Protein AF-A0A833LJV4-F1 (afdb_monomer)

Mean predicted aligned error: 7.44 Å

Nearest PDB structures (foldseek):
  4bjm-assembly2_C  TM=2.524E-01  e=9.971E+00  Melampsora lini

Solvent-accessible surface area (backbone atoms only — not comparable to full-atom values): 11033 Å² total; per-residue (Å²): 136,59,63,66,57,53,51,40,15,52,50,16,54,45,71,73,37,49,52,79,87,71,95,76,84,90,80,59,99,59,94,65,86,73,81,69,80,90,76,80,74,83,78,78,71,88,84,77,74,55,61,53,81,65,88,47,66,66,51,47,48,40,35,44,33,47,14,51,15,38,37,26,47,77,67,68,40,34,62,62,13,31,43,29,25,51,49,46,52,33,74,84,24,72,90,51,44,46,60,54,38,63,75,63,57,77,62,88,85,54,89,47,74,64,58,49,53,50,51,59,75,44,55,91,48,54,69,30,55,41,46,48,46,65,46,48,44,16,59,73,34,96,41,97,93,24,82,64,51,90,86,38,66,70,49,48,53,52,37,52,52,48,28,54,55,34,47,55,51,36,49,55,45,43,37,70,75,63,67,48,80,48,60,55,77,69,62,86

Structure (mmCIF, N/CA/C/O backbone):
data_AF-A0A833LJV4-F1
#
_entry.id   AF-A0A833LJV4-F1
#
loop_
_atom_site.group_PDB
_atom_site.id
_atom_site.type_symbol
_atom_site.label_atom_id
_atom_site.label_alt_id
_atom_site.label_comp_id
_atom_site.label_asym_id
_atom_site.label_entity_id
_atom_site.label_seq_id
_atom_site.pdbx_PDB_ins_code
_atom_site.Cartn_x
_atom_site.Cartn_y
_atom_site.Cartn_z
_atom_site.occupancy
_atom_site.B_iso_or_equiv
_atom_site.auth_seq_id
_atom_site.auth_comp_id
_atom_site.auth_asym_id
_atom_site.auth_atom_id
_atom_site.pdbx_PDB_model_num
ATOM 1 N N . MET A 1 1 ? 19.918 9.539 -10.643 1.00 58.06 1 MET A N 1
ATOM 2 C CA . MET A 1 1 ? 20.025 8.384 -9.714 1.00 58.06 1 MET A CA 1
ATOM 3 C C . MET A 1 1 ? 18.655 7.748 -9.408 1.00 58.06 1 MET A C 1
ATOM 5 O O . MET A 1 1 ? 18.403 7.300 -8.299 1.00 58.06 1 MET A O 1
ATOM 9 N N . THR A 1 2 ? 17.763 7.690 -10.401 1.00 79.56 2 THR A N 1
ATOM 10 C CA . THR A 1 2 ? 16.382 7.176 -10.303 1.00 79.56 2 THR A CA 1
ATOM 11 C C . THR A 1 2 ? 16.249 5.739 -10.815 1.00 79.56 2 THR A C 1
ATOM 13 O O . THR A 1 2 ? 15.350 5.026 -10.386 1.00 79.56 2 THR A O 1
ATOM 16 N N . VAL A 1 3 ? 17.169 5.294 -11.679 1.00 84.88 3 VAL A N 1
ATOM 17 C CA . VAL A 1 3 ? 17.148 3.967 -12.320 1.00 84.88 3 VAL A CA 1
ATOM 18 C C . VAL A 1 3 ? 17.242 2.829 -11.302 1.00 84.88 3 VAL A C 1
ATOM 20 O O . VAL A 1 3 ? 16.401 1.942 -11.330 1.00 84.88 3 VAL A O 1
ATOM 23 N N . ILE A 1 4 ? 18.185 2.894 -10.351 1.00 86.19 4 ILE A N 1
ATOM 24 C CA . ILE A 1 4 ? 18.327 1.868 -9.299 1.00 86.19 4 ILE A CA 1
ATOM 25 C C . ILE A 1 4 ? 17.041 1.758 -8.476 1.00 86.19 4 ILE A C 1
ATOM 27 O O . ILE A 1 4 ? 16.539 0.664 -8.261 1.00 86.19 4 ILE A O 1
ATOM 31 N N . ASN A 1 5 ? 16.454 2.884 -8.065 1.00 89.50 5 ASN A N 1
ATOM 32 C CA . ASN A 1 5 ? 15.199 2.855 -7.317 1.00 89.50 5 ASN A CA 1
ATOM 33 C C . ASN A 1 5 ? 14.053 2.282 -8.163 1.00 89.50 5 ASN A C 1
ATOM 35 O O . ASN A 1 5 ? 13.256 1.513 -7.644 1.00 89.50 5 ASN A O 1
ATOM 39 N N . ARG A 1 6 ? 13.963 2.604 -9.457 1.00 91.25 6 ARG A N 1
ATOM 40 C CA . ARG A 1 6 ? 12.945 2.007 -10.338 1.00 91.25 6 ARG A CA 1
ATOM 41 C C . ARG A 1 6 ? 13.135 0.497 -10.483 1.00 91.25 6 ARG A C 1
ATOM 43 O O . ARG A 1 6 ? 12.156 -0.228 -10.389 1.00 91.25 6 ARG A O 1
ATOM 50 N N . PHE A 1 7 ? 14.375 0.030 -10.608 1.00 89.94 7 PHE A N 1
ATOM 51 C CA . PHE A 1 7 ? 14.697 -1.396 -10.586 1.00 89.94 7 PHE A CA 1
ATOM 52 C C . PHE A 1 7 ? 1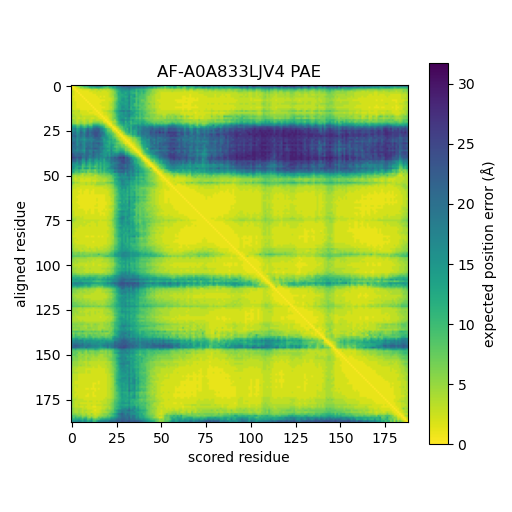4.238 -2.066 -9.281 1.00 89.94 7 PHE A C 1
ATOM 54 O O . PHE A 1 7 ? 13.488 -3.036 -9.328 1.00 89.94 7 PHE A O 1
ATOM 61 N N . LEU A 1 8 ? 14.580 -1.495 -8.118 1.00 90.38 8 LEU A N 1
ATOM 62 C CA . LEU A 1 8 ? 14.124 -2.002 -6.816 1.00 90.38 8 LEU A CA 1
ATOM 63 C C . LEU A 1 8 ? 12.592 -2.030 -6.699 1.00 90.38 8 LEU A C 1
ATOM 65 O O . LEU A 1 8 ? 12.049 -2.929 -6.069 1.00 90.38 8 LEU A O 1
ATOM 69 N N . SER A 1 9 ? 11.890 -1.057 -7.289 1.00 94.12 9 SER A N 1
ATOM 70 C CA . SER A 1 9 ? 10.423 -1.050 -7.312 1.00 94.12 9 SER A CA 1
ATOM 71 C C . SER A 1 9 ? 9.848 -2.214 -8.113 1.00 94.12 9 SER A C 1
ATOM 73 O O . SER A 1 9 ? 8.855 -2.793 -7.690 1.00 94.12 9 SER A O 1
ATOM 75 N N . ILE A 1 10 ? 10.464 -2.575 -9.241 1.00 92.19 10 ILE A N 1
ATOM 76 C CA . ILE A 1 10 ? 10.010 -3.717 -10.045 1.00 92.19 10 ILE A CA 1
ATOM 77 C C . ILE A 1 10 ? 10.324 -5.031 -9.328 1.00 92.19 10 ILE A C 1
ATOM 79 O O . ILE A 1 10 ? 9.473 -5.913 -9.303 1.00 92.19 10 ILE A O 1
ATOM 83 N N . MET A 1 11 ? 11.493 -5.152 -8.688 1.00 89.00 11 MET A N 1
ATOM 84 C CA . MET A 1 11 ? 11.801 -6.344 -7.888 1.00 89.00 11 MET A CA 1
ATOM 85 C C . MET A 1 11 ? 10.803 -6.527 -6.743 1.00 89.00 11 MET A C 1
ATOM 87 O O . MET A 1 11 ? 10.227 -7.598 -6.594 1.00 89.00 11 MET A O 1
ATOM 91 N N . ALA A 1 12 ? 10.534 -5.461 -5.985 1.00 91.06 12 ALA A N 1
ATOM 92 C CA . ALA A 1 12 ? 9.565 -5.492 -4.893 1.00 91.06 12 ALA A CA 1
ATOM 93 C C . ALA A 1 12 ? 8.149 -5.853 -5.356 1.00 91.06 12 ALA A C 1
ATOM 95 O O . ALA A 1 12 ? 7.399 -6.493 -4.623 1.00 91.06 12 ALA A O 1
ATOM 96 N N . TRP A 1 13 ? 7.787 -5.438 -6.570 1.00 93.94 13 TRP A N 1
ATOM 97 C CA . TRP A 1 13 ? 6.525 -5.801 -7.198 1.00 93.94 13 TRP A CA 1
ATOM 98 C C . TRP A 1 13 ? 6.454 -7.293 -7.545 1.00 93.94 13 TRP A C 1
ATOM 100 O O . TRP A 1 13 ? 5.463 -7.934 -7.213 1.00 93.94 13 TRP A O 1
ATOM 110 N N . CYS A 1 14 ? 7.509 -7.855 -8.143 1.00 89.94 14 CYS A N 1
ATOM 111 C CA . CYS A 1 14 ? 7.515 -9.258 -8.567 1.00 89.94 14 CYS A CA 1
ATOM 112 C C . CYS A 1 14 ? 7.623 -10.236 -7.382 1.00 89.94 14 CYS A C 1
ATOM 114 O O . CYS A 1 14 ? 6.906 -11.228 -7.331 1.00 89.94 14 CYS A O 1
ATOM 116 N N . ASP A 1 15 ? 8.490 -9.950 -6.405 1.00 87.75 15 ASP A N 1
ATOM 117 C CA . ASP A 1 15 ? 8.719 -10.838 -5.251 1.00 87.75 15 ASP A CA 1
ATOM 118 C C . ASP A 1 15 ? 7.763 -10.608 -4.078 1.00 87.75 15 ASP A C 1
ATOM 120 O O . ASP A 1 15 ? 7.778 -11.345 -3.090 1.00 87.75 15 ASP A O 1
ATOM 124 N N . ASP A 1 16 ? 6.963 -9.545 -4.141 1.00 89.44 16 ASP A N 1
ATOM 125 C CA . ASP A 1 16 ? 6.146 -9.069 -3.027 1.00 89.44 16 ASP A CA 1
ATOM 126 C C . ASP A 1 16 ? 6.941 -8.829 -1.725 1.00 89.44 16 ASP A C 1
ATOM 128 O O . ASP A 1 16 ? 6.439 -8.992 -0.604 1.00 89.44 16 ASP A O 1
ATOM 132 N N . GLN A 1 17 ? 8.205 -8.426 -1.860 1.00 86.88 17 GLN A N 1
ATOM 133 C CA . GLN A 1 17 ? 9.108 -8.113 -0.753 1.00 86.88 17 GLN A CA 1
ATOM 134 C C . GLN A 1 17 ? 9.453 -6.624 -0.727 1.00 86.88 17 GLN A C 1
ATOM 136 O O . GLN A 1 17 ? 9.478 -5.948 -1.753 1.00 86.88 17 GLN A O 1
ATOM 141 N N . GLY A 1 18 ? 9.741 -6.090 0.459 1.00 85.44 18 GLY A N 1
ATOM 142 C CA . GLY A 1 18 ? 10.305 -4.755 0.591 1.00 85.44 18 GLY A CA 1
ATOM 143 C C . GLY A 1 18 ? 11.692 -4.684 -0.044 1.00 85.44 18 GLY A C 1
ATOM 144 O O . GLY A 1 18 ? 12.480 -5.625 0.014 1.00 85.44 18 GLY A O 1
ATOM 145 N N . ALA A 1 19 ? 12.003 -3.537 -0.639 1.00 86.12 19 ALA A N 1
ATOM 146 C CA . ALA A 1 19 ? 13.322 -3.257 -1.182 1.00 86.12 19 ALA A CA 1
ATOM 147 C C . ALA A 1 19 ? 13.688 -1.816 -0.839 1.00 86.12 19 ALA A C 1
ATOM 149 O O . ALA A 1 19 ? 13.078 -0.869 -1.338 1.00 86.12 19 ALA A O 1
ATOM 150 N N . SER A 1 20 ? 14.686 -1.635 0.019 1.00 81.19 20 SER A N 1
ATOM 151 C CA . SER A 1 20 ? 15.137 -0.316 0.448 1.00 81.19 20 SER A CA 1
ATOM 152 C C . SER A 1 20 ? 16.598 -0.107 0.089 1.00 81.19 20 SER A C 1
ATOM 154 O O . SER A 1 20 ? 17.452 -0.978 0.254 1.00 81.19 20 SER A O 1
ATOM 156 N N . ARG A 1 21 ? 16.899 1.087 -0.423 1.00 74.75 21 ARG A N 1
ATOM 157 C CA . ARG A 1 21 ? 18.279 1.540 -0.544 1.00 74.75 21 ARG A CA 1
ATOM 158 C C . ARG A 1 21 ? 18.656 2.213 0.767 1.00 74.75 21 ARG A C 1
ATOM 160 O O . ARG A 1 21 ? 18.228 3.337 1.018 1.00 74.75 21 ARG A O 1
ATOM 167 N N . LEU A 1 22 ? 19.447 1.534 1.587 1.00 67.88 22 LEU A N 1
ATOM 168 C CA . LEU A 1 22 ? 20.004 2.128 2.799 1.00 67.88 22 LEU A CA 1
ATOM 169 C C . LEU A 1 22 ? 21.093 3.153 2.449 1.00 67.88 22 LEU A C 1
ATOM 171 O O . LEU A 1 22 ? 21.658 3.146 1.351 1.00 67.88 22 LEU A O 1
ATOM 175 N N . PHE A 1 23 ? 21.375 4.061 3.382 1.00 52.28 23 PHE A N 1
ATOM 176 C CA . PHE A 1 23 ? 22.502 4.977 3.251 1.00 52.28 23 PHE A CA 1
ATOM 177 C C . PHE A 1 23 ? 23.807 4.193 3.401 1.00 52.28 23 PHE A C 1
ATOM 179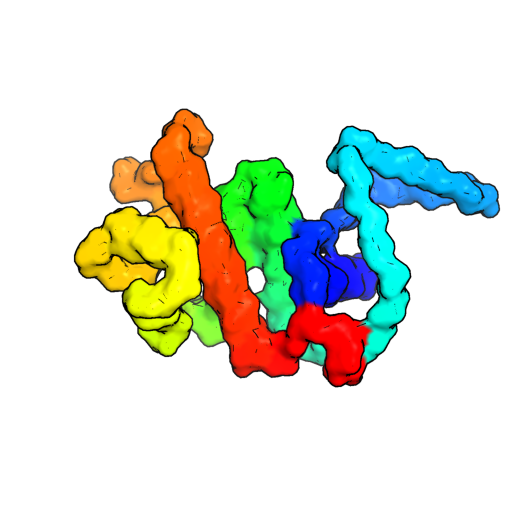 O O . PHE A 1 23 ? 24.076 3.614 4.448 1.00 52.28 23 PHE A O 1
ATOM 186 N N . GLY A 1 24 ? 24.613 4.173 2.344 1.00 50.75 24 GLY A N 1
ATOM 187 C CA . GLY A 1 24 ? 25.925 3.547 2.362 1.00 50.75 24 GLY A CA 1
ATOM 188 C C . GLY A 1 24 ? 26.481 3.385 0.957 1.00 50.75 24 GLY A C 1
ATOM 189 O O . GLY A 1 24 ? 25.770 3.002 0.031 1.00 50.75 24 GLY A O 1
ATOM 190 N N . TRP A 1 25 ? 27.763 3.687 0.807 1.00 45.38 25 TRP A N 1
ATOM 191 C CA . TRP A 1 25 ? 28.566 3.239 -0.320 1.00 45.38 25 TRP A CA 1
ATOM 192 C C . TRP A 1 25 ? 29.577 2.263 0.263 1.00 45.38 25 TRP A C 1
ATOM 194 O O . TRP A 1 25 ? 30.398 2.659 1.086 1.00 45.38 25 TRP A O 1
ATOM 204 N N . SER A 1 26 ? 29.516 0.995 -0.125 1.00 46.72 26 SER A N 1
ATOM 205 C CA . SER A 1 26 ? 30.640 0.087 0.081 1.00 46.72 26 SER A CA 1
ATOM 206 C C . SER A 1 26 ? 31.444 0.052 -1.209 1.00 46.72 26 SER A C 1
ATOM 208 O O . SER A 1 26 ? 30.921 -0.316 -2.261 1.00 46.72 26 SER A O 1
ATOM 210 N N . GLY A 1 27 ? 32.704 0.453 -1.135 1.00 44.66 27 GLY A N 1
ATOM 211 C CA . GLY A 1 27 ? 33.597 0.474 -2.282 1.00 44.66 27 GLY A CA 1
ATOM 212 C C . GLY A 1 27 ? 35.033 0.471 -1.804 1.00 44.66 27 GLY A C 1
ATOM 213 O O . GLY A 1 27 ? 35.665 1.515 -1.717 1.00 44.66 27 GLY A O 1
ATOM 214 N N . ASN A 1 28 ? 35.534 -0.710 -1.462 1.00 44.75 28 ASN A N 1
ATOM 215 C CA . ASN A 1 28 ? 36.963 -0.973 -1.552 1.00 44.75 28 ASN A CA 1
ATOM 216 C C . ASN A 1 28 ? 37.231 -1.317 -3.040 1.00 44.75 28 ASN A C 1
ATOM 218 O O . ASN A 1 28 ? 36.369 -1.950 -3.652 1.00 44.75 28 ASN A O 1
ATOM 222 N N . PRO A 1 29 ? 38.352 -0.917 -3.674 1.00 61.66 29 PRO A N 1
ATOM 223 C CA . PRO A 1 29 ? 38.727 -1.372 -5.025 1.00 61.66 29 PRO A CA 1
ATOM 224 C C . PRO A 1 29 ? 38.712 -2.899 -5.205 1.00 61.66 29 PRO A C 1
ATOM 226 O O . PRO A 1 29 ? 38.643 -3.390 -6.329 1.00 61.66 29 PRO A O 1
ATOM 229 N N . VAL A 1 30 ? 38.750 -3.647 -4.103 1.00 57.47 30 VAL A N 1
ATOM 230 C CA . VAL A 1 30 ? 38.484 -5.083 -4.058 1.00 57.47 30 VAL A CA 1
ATOM 231 C C . VAL A 1 30 ? 37.008 -5.298 -3.703 1.00 57.47 30 VAL A C 1
ATOM 233 O O . VAL A 1 30 ? 36.598 -4.862 -2.624 1.00 57.47 30 VAL A O 1
ATOM 236 N N . PRO A 1 31 ? 36.209 -5.976 -4.548 1.00 52.88 31 PRO A N 1
ATOM 237 C CA . PRO A 1 31 ? 34.861 -6.395 -4.185 1.00 52.88 31 PRO A CA 1
ATOM 238 C C . PRO A 1 31 ? 34.918 -7.228 -2.901 1.00 52.88 31 PRO A C 1
ATOM 240 O O . PRO A 1 31 ? 35.400 -8.358 -2.900 1.00 52.88 31 PRO A O 1
ATOM 243 N N . VAL A 1 32 ? 34.468 -6.645 -1.795 1.00 55.81 32 VAL A N 1
ATOM 244 C CA . VAL A 1 32 ? 34.305 -7.328 -0.513 1.00 55.81 32 VAL A CA 1
ATOM 245 C C . VAL A 1 32 ? 32.820 -7.456 -0.242 1.00 55.81 32 VAL A C 1
ATOM 247 O O . VAL A 1 32 ? 32.056 -6.513 -0.459 1.00 55.81 32 VAL A O 1
ATOM 250 N N . GLU A 1 33 ? 32.406 -8.638 0.198 1.00 46.81 33 GLU A N 1
ATOM 251 C CA . GLU A 1 33 ? 31.028 -8.873 0.598 1.00 46.81 33 GLU A CA 1
ATOM 252 C C . GLU A 1 33 ? 30.691 -7.929 1.758 1.00 46.81 33 GLU A C 1
ATOM 254 O O . GLU A 1 33 ? 31.338 -7.944 2.806 1.00 46.81 33 GLU A O 1
ATOM 259 N N . VAL A 1 34 ? 29.705 -7.053 1.560 1.00 54.22 34 VAL A N 1
ATOM 260 C CA . VAL A 1 34 ? 29.160 -6.269 2.666 1.00 54.22 34 VAL A CA 1
ATOM 261 C C . VAL A 1 34 ? 28.453 -7.257 3.570 1.00 54.22 34 VAL A C 1
ATOM 263 O O . VAL A 1 34 ? 27.464 -7.860 3.148 1.00 54.22 34 VAL A O 1
ATOM 266 N N . SER A 1 35 ? 28.954 -7.423 4.796 1.00 42.88 35 SER A N 1
ATOM 267 C CA . SER A 1 35 ? 28.290 -8.243 5.803 1.00 42.88 35 SER A CA 1
ATOM 268 C C . SER A 1 35 ? 26.838 -7.803 5.906 1.00 42.88 35 SER A C 1
ATOM 270 O O . SER A 1 35 ? 26.535 -6.683 6.324 1.00 42.88 35 SER A O 1
ATOM 272 N N . ARG A 1 36 ? 25.934 -8.677 5.461 1.00 50.12 36 ARG A N 1
ATOM 273 C CA . ARG A 1 36 ? 24.501 -8.423 5.555 1.00 50.12 36 ARG A CA 1
ATOM 274 C C . ARG A 1 36 ? 24.151 -8.287 7.039 1.00 50.12 36 ARG A C 1
ATOM 276 O O . ARG A 1 36 ? 24.693 -9.044 7.849 1.00 50.12 36 ARG A O 1
ATOM 283 N N . PRO A 1 37 ? 23.253 -7.365 7.424 1.00 46.72 37 PRO A N 1
ATOM 284 C CA . PRO A 1 37 ? 22.690 -7.404 8.764 1.00 46.72 37 PRO A CA 1
ATOM 285 C C . PRO A 1 37 ? 22.115 -8.806 9.003 1.00 46.72 37 PRO A C 1
ATOM 287 O O . PRO A 1 37 ? 21.421 -9.355 8.145 1.00 46.72 37 PRO A O 1
ATOM 290 N N . ASN A 1 38 ? 22.479 -9.412 10.134 1.00 46.38 38 ASN A N 1
ATOM 291 C CA . ASN A 1 38 ? 22.124 -10.786 10.471 1.00 46.38 38 ASN A CA 1
ATOM 292 C C . ASN A 1 38 ? 20.631 -10.871 10.837 1.00 46.38 38 ASN A C 1
ATOM 294 O O . ASN A 1 38 ? 20.263 -10.888 12.006 1.00 46.38 38 ASN A O 1
ATOM 298 N N . LEU A 1 39 ? 19.777 -10.857 9.812 1.00 55.50 39 LEU A N 1
ATOM 299 C CA . LEU A 1 39 ? 18.315 -10.934 9.901 1.00 55.50 39 LEU A CA 1
ATOM 300 C C . LEU A 1 39 ? 17.789 -12.351 9.586 1.00 55.50 39 LEU A C 1
ATOM 302 O O . LEU A 1 39 ? 16.656 -12.498 9.145 1.00 55.50 39 LEU A O 1
ATOM 306 N N . GLY A 1 40 ? 18.598 -13.405 9.768 1.00 48.69 40 GLY A N 1
ATOM 307 C CA . GLY A 1 40 ? 18.165 -14.787 9.496 1.00 48.69 40 GLY A CA 1
ATOM 308 C C . GLY A 1 40 ? 17.995 -15.132 8.006 1.00 48.69 40 GLY A C 1
ATOM 309 O O . GLY A 1 40 ? 17.171 -15.971 7.672 1.00 48.69 40 GLY A O 1
ATOM 310 N N . SER A 1 41 ? 18.755 -14.457 7.133 1.00 49.84 41 SER A N 1
ATOM 311 C CA . SER A 1 41 ? 18.924 -14.654 5.677 1.00 49.84 41 SER A CA 1
ATOM 312 C C . SER A 1 41 ? 17.796 -15.366 4.905 1.00 49.84 41 SER A C 1
ATOM 314 O O . SER A 1 41 ? 17.721 -16.593 4.898 1.00 49.84 41 SER A O 1
ATOM 316 N N . SER A 1 42 ? 17.062 -14.621 4.073 1.00 48.06 42 SER A N 1
ATOM 317 C CA . SER A 1 42 ? 16.568 -15.168 2.806 1.00 48.06 42 SER A CA 1
ATOM 318 C C . SER A 1 42 ? 17.629 -14.934 1.726 1.00 48.06 42 SER A C 1
ATOM 320 O O . SER A 1 42 ? 18.145 -13.828 1.539 1.00 48.06 42 SER A O 1
ATOM 322 N N . VAL A 1 43 ? 18.026 -16.001 1.037 1.00 54.69 43 VAL A N 1
ATOM 323 C CA . VAL A 1 43 ? 18.753 -15.881 -0.227 1.00 54.69 43 VAL A CA 1
ATOM 324 C C . VAL A 1 43 ? 17.681 -15.683 -1.282 1.00 54.69 43 VAL A C 1
ATOM 326 O O . VAL A 1 43 ? 16.843 -16.558 -1.481 1.00 54.69 43 VAL A O 1
ATOM 329 N N . THR A 1 44 ? 17.672 -14.522 -1.926 1.00 52.97 44 THR A N 1
ATOM 330 C CA . THR A 1 44 ? 16.870 -14.356 -3.134 1.00 52.97 44 THR A CA 1
ATOM 331 C C . THR A 1 44 ? 17.347 -15.354 -4.186 1.00 52.97 44 THR A C 1
ATOM 333 O O . THR A 1 44 ? 18.553 -15.502 -4.401 1.00 52.97 44 THR A O 1
ATOM 336 N N . SER A 1 45 ? 16.398 -16.043 -4.821 1.00 56.91 45 SER A N 1
ATOM 337 C CA . SER A 1 45 ? 16.652 -16.935 -5.954 1.00 56.91 45 SER A CA 1
ATOM 338 C C . SER A 1 45 ? 17.470 -16.201 -7.032 1.00 56.91 45 SER A C 1
ATOM 340 O O . SER A 1 45 ? 17.358 -14.973 -7.130 1.00 56.91 45 SER A O 1
ATOM 342 N N . PRO A 1 46 ? 18.316 -16.888 -7.826 1.00 58.47 46 PRO A N 1
ATOM 343 C CA . PRO A 1 46 ? 18.999 -16.263 -8.956 1.00 58.47 46 PRO A CA 1
ATOM 344 C C . PRO A 1 46 ? 18.010 -15.480 -9.829 1.00 58.47 46 PRO A C 1
ATOM 346 O O . PRO A 1 46 ? 17.101 -16.049 -10.430 1.00 58.47 46 PRO A O 1
ATOM 349 N N . TYR A 1 47 ? 18.203 -14.161 -9.882 1.00 62.12 47 TYR A N 1
ATOM 350 C CA . TYR A 1 47 ? 17.382 -13.251 -10.672 1.00 62.12 47 TYR A CA 1
ATOM 351 C C . TYR A 1 47 ? 17.729 -13.386 -12.151 1.00 62.12 47 TYR A C 1
ATOM 353 O O . TYR A 1 47 ? 18.641 -12.734 -12.660 1.00 62.12 47 TYR A O 1
ATOM 361 N N . ILE A 1 48 ? 16.979 -14.231 -12.848 1.00 65.31 48 ILE A N 1
ATOM 362 C CA . ILE A 1 48 ? 16.801 -14.098 -14.290 1.00 65.31 48 ILE A CA 1
ATOM 363 C C . ILE A 1 48 ? 15.587 -13.181 -14.451 1.00 65.31 48 ILE A C 1
ATOM 365 O O . ILE A 1 48 ? 14.514 -13.484 -13.942 1.00 65.31 48 ILE A O 1
ATOM 369 N N . PHE A 1 49 ? 15.786 -12.015 -15.057 1.00 72.19 49 PHE A N 1
ATOM 370 C CA . PHE A 1 49 ? 14.829 -10.909 -15.034 1.00 72.19 49 PHE A CA 1
ATOM 371 C C . PHE A 1 49 ? 14.780 -10.267 -16.421 1.00 72.19 49 PHE A C 1
ATOM 373 O O . PHE A 1 49 ? 15.810 -9.795 -16.905 1.00 72.19 49 PHE A O 1
ATOM 380 N N . ASP A 1 50 ? 13.610 -10.262 -17.063 1.00 80.75 50 ASP A N 1
ATOM 381 C CA . ASP A 1 50 ? 13.419 -9.701 -18.415 1.00 80.75 50 ASP A CA 1
ATOM 382 C C . ASP A 1 50 ? 12.504 -8.463 -18.453 1.00 80.75 50 ASP A C 1
ATOM 384 O O . ASP A 1 50 ? 12.245 -7.896 -19.517 1.00 80.75 50 ASP A O 1
ATOM 388 N N . ARG A 1 51 ? 12.056 -8.022 -17.275 1.00 83.50 51 ARG A N 1
ATOM 389 C CA . ARG A 1 51 ? 11.111 -6.922 -17.089 1.00 83.50 51 ARG A CA 1
ATOM 390 C C . ARG A 1 51 ? 11.713 -5.578 -17.462 1.00 83.50 51 ARG A C 1
ATOM 392 O O . ARG A 1 51 ? 12.869 -5.272 -17.142 1.00 83.50 51 ARG A O 1
ATOM 399 N N . LYS A 1 52 ? 10.887 -4.716 -18.054 1.00 86.19 52 LYS A N 1
ATOM 400 C CA . LYS A 1 52 ? 11.275 -3.344 -18.383 1.00 86.19 52 LYS A CA 1
ATOM 401 C C . LYS A 1 52 ? 10.737 -2.367 -17.352 1.00 86.19 52 LYS A C 1
ATOM 403 O O . LYS A 1 52 ? 9.789 -2.615 -16.613 1.00 86.19 52 LYS A O 1
ATOM 408 N N . ILE A 1 53 ? 11.385 -1.208 -17.291 1.00 88.75 53 ILE A N 1
ATOM 409 C CA . ILE A 1 53 ? 10.861 -0.087 -16.519 1.00 88.75 53 ILE A CA 1
ATOM 410 C C . ILE A 1 53 ? 9.619 0.436 -17.250 1.00 88.75 53 ILE A C 1
ATOM 412 O O . ILE A 1 53 ? 9.754 0.808 -18.419 1.00 88.75 53 ILE A O 1
ATOM 416 N N . PRO A 1 54 ? 8.448 0.528 -16.586 1.00 91.12 54 PRO A N 1
ATOM 417 C CA . PRO A 1 54 ? 7.255 1.082 -17.210 1.00 91.12 54 PRO A CA 1
ATOM 418 C C . PRO A 1 54 ? 7.521 2.482 -17.768 1.00 91.12 54 PRO A C 1
ATOM 420 O O . PRO A 1 54 ? 8.120 3.325 -17.096 1.00 91.12 54 PRO A O 1
ATOM 423 N N . ALA A 1 55 ? 7.048 2.752 -18.984 1.00 88.31 55 ALA A N 1
ATOM 424 C CA . ALA A 1 55 ? 7.226 4.062 -19.615 1.00 88.31 55 ALA A CA 1
ATOM 425 C C . ALA A 1 55 ? 6.416 5.168 -18.912 1.00 88.31 55 ALA A C 1
ATOM 427 O O . ALA A 1 55 ? 6.827 6.327 -18.896 1.00 88.31 55 ALA A O 1
ATOM 428 N N . SER A 1 56 ? 5.274 4.810 -18.314 1.00 93.25 56 SER A N 1
ATOM 429 C CA . SER A 1 56 ? 4.409 5.748 -17.599 1.00 93.25 56 SER A CA 1
ATOM 430 C C . SER A 1 56 ? 5.016 6.165 -16.258 1.00 93.25 56 SER A C 1
ATOM 432 O O . SER A 1 56 ? 5.394 5.331 -15.428 1.00 93.25 56 SER A O 1
ATOM 434 N N . GLU A 1 57 ? 5.064 7.476 -16.020 1.00 93.12 57 GLU A N 1
ATOM 435 C CA . GLU A 1 57 ? 5.518 8.038 -14.750 1.00 93.12 57 GLU A CA 1
ATOM 436 C C . GLU A 1 57 ? 4.573 7.680 -13.595 1.00 93.12 57 GLU A C 1
ATOM 438 O O . GLU A 1 57 ? 5.041 7.339 -12.508 1.00 93.12 57 GLU A O 1
ATOM 443 N N . GLU A 1 58 ? 3.259 7.673 -13.835 1.00 94.69 58 GLU A N 1
ATOM 444 C CA . GLU A 1 58 ? 2.269 7.239 -12.843 1.00 94.69 58 GLU A CA 1
ATOM 445 C C . GLU A 1 58 ? 2.460 5.773 -12.464 1.00 94.69 58 GLU A C 1
ATOM 447 O O . GLU A 1 58 ? 2.432 5.437 -11.282 1.00 94.69 58 GLU A O 1
ATOM 452 N N . ALA A 1 59 ? 2.725 4.913 -13.449 1.00 95.25 59 ALA A N 1
ATOM 453 C CA . ALA A 1 59 ? 2.980 3.500 -13.208 1.00 95.25 59 ALA A CA 1
ATOM 454 C C . ALA A 1 59 ? 4.275 3.296 -12.402 1.00 95.25 59 ALA A C 1
ATOM 456 O O . ALA A 1 59 ? 4.292 2.573 -11.406 1.00 95.25 59 ALA A O 1
ATOM 457 N N . CYS A 1 60 ? 5.347 4.016 -12.755 1.00 95.44 60 CYS A N 1
ATOM 458 C CA . CYS A 1 60 ? 6.572 4.051 -11.954 1.00 95.44 60 CYS A CA 1
ATOM 459 C C . CYS A 1 60 ? 6.308 4.512 -10.512 1.00 95.44 60 CYS A C 1
ATOM 461 O O . CYS A 1 60 ? 6.888 3.966 -9.569 1.00 95.44 60 CYS A O 1
ATOM 463 N N . ARG A 1 61 ? 5.448 5.520 -10.329 1.00 96.81 61 ARG A N 1
ATOM 464 C CA . ARG A 1 61 ? 5.075 6.044 -9.013 1.00 96.81 61 ARG A CA 1
ATOM 465 C C . ARG A 1 61 ? 4.246 5.038 -8.218 1.00 96.81 61 ARG A C 1
ATOM 467 O O . ARG A 1 61 ? 4.505 4.882 -7.028 1.00 96.81 61 ARG A O 1
ATOM 474 N N . ALA A 1 62 ? 3.322 4.324 -8.857 1.00 97.56 62 ALA A N 1
ATOM 475 C CA . ALA A 1 62 ? 2.545 3.257 -8.235 1.00 97.56 62 ALA A CA 1
ATOM 476 C C . ALA A 1 62 ? 3.457 2.142 -7.701 1.00 97.56 62 ALA A C 1
ATOM 478 O O . ALA A 1 62 ? 3.368 1.792 -6.526 1.00 97.56 62 ALA A O 1
ATOM 479 N N . LEU A 1 63 ? 4.413 1.671 -8.513 1.00 97.00 63 LEU A N 1
ATOM 480 C CA . LEU A 1 63 ? 5.395 0.669 -8.081 1.00 97.00 63 LEU A CA 1
ATOM 481 C C . LEU A 1 63 ? 6.313 1.188 -6.962 1.00 97.00 63 LEU A C 1
ATOM 483 O O . LEU A 1 63 ? 6.692 0.441 -6.063 1.00 97.00 63 LEU A O 1
ATOM 487 N N . ALA A 1 64 ? 6.680 2.472 -6.988 1.00 96.88 64 ALA A N 1
ATOM 488 C CA . ALA A 1 64 ? 7.464 3.081 -5.916 1.00 96.88 64 ALA A CA 1
ATOM 489 C C . ALA A 1 64 ? 6.692 3.148 -4.588 1.00 96.88 64 ALA A C 1
ATOM 491 O O . ALA A 1 64 ? 7.254 2.778 -3.557 1.00 96.88 64 ALA A O 1
ATOM 492 N N . LEU A 1 65 ? 5.420 3.560 -4.617 1.00 98.06 65 LEU A N 1
ATOM 493 C CA . LEU A 1 65 ? 4.538 3.555 -3.446 1.00 98.06 65 LEU A CA 1
ATOM 494 C C . LEU A 1 65 ? 4.313 2.132 -2.926 1.00 98.06 65 LEU A C 1
ATOM 496 O O . LEU A 1 65 ? 4.351 1.919 -1.717 1.00 98.06 65 LEU A O 1
ATOM 500 N N . TYR A 1 66 ? 4.150 1.157 -3.825 1.00 98.06 66 TYR A N 1
ATOM 501 C CA . TYR A 1 66 ? 4.011 -0.253 -3.461 1.00 98.06 66 TYR A CA 1
ATOM 502 C C . TYR A 1 66 ? 5.244 -0.761 -2.710 1.00 98.06 66 TYR A C 1
ATOM 504 O O . TYR A 1 66 ? 5.132 -1.291 -1.606 1.00 98.06 66 TYR A O 1
ATOM 512 N N . ARG A 1 67 ? 6.440 -0.522 -3.260 1.00 96.75 67 ARG A N 1
ATOM 513 C CA . ARG A 1 67 ? 7.711 -0.872 -2.611 1.00 96.75 67 ARG A CA 1
ATOM 514 C C . ARG A 1 67 ? 7.860 -0.217 -1.238 1.00 96.75 67 ARG A C 1
ATOM 516 O O . ARG A 1 67 ? 8.309 -0.875 -0.299 1.00 96.75 67 ARG A O 1
ATOM 523 N N . GLU A 1 68 ? 7.526 1.069 -1.111 1.00 96.69 68 GLU A N 1
ATOM 524 C CA . GLU A 1 68 ? 7.564 1.756 0.186 1.00 96.69 68 GLU A CA 1
ATOM 525 C C . GLU A 1 68 ? 6.584 1.138 1.182 1.00 96.69 68 GLU A C 1
ATOM 527 O O . GLU A 1 68 ? 6.971 0.881 2.321 1.00 96.69 68 GLU A O 1
ATOM 532 N N . ALA A 1 69 ? 5.360 0.828 0.750 1.00 97.56 69 ALA A N 1
ATOM 533 C CA . ALA A 1 69 ? 4.363 0.174 1.586 1.00 97.56 69 ALA A CA 1
ATOM 534 C C . ALA A 1 69 ? 4.830 -1.212 2.064 1.00 97.56 69 ALA A C 1
ATOM 536 O O . ALA A 1 69 ? 4.756 -1.497 3.259 1.00 97.56 69 ALA A O 1
ATOM 537 N N . ARG A 1 70 ? 5.399 -2.040 1.172 1.00 96.12 70 ARG A N 1
ATOM 538 C CA . ARG A 1 70 ? 5.982 -3.349 1.529 1.00 96.12 70 ARG A CA 1
ATOM 539 C C . ARG A 1 70 ? 7.121 -3.221 2.528 1.00 96.12 70 ARG A C 1
ATOM 541 O O . ARG A 1 70 ? 7.135 -3.921 3.537 1.00 96.12 70 ARG A O 1
ATOM 548 N N . THR A 1 71 ? 8.039 -2.292 2.276 1.00 94.00 71 THR A N 1
ATOM 549 C CA . THR A 1 71 ? 9.172 -2.026 3.171 1.00 94.00 71 THR A CA 1
ATOM 550 C C . THR A 1 71 ? 8.681 -1.601 4.555 1.00 94.00 71 THR A C 1
ATOM 552 O O . THR A 1 71 ? 9.165 -2.107 5.565 1.00 94.00 71 THR A O 1
ATOM 555 N N . ALA A 1 72 ? 7.691 -0.708 4.614 1.00 95.38 72 ALA A N 1
ATOM 556 C CA . ALA A 1 72 ? 7.112 -0.228 5.861 1.00 95.38 72 ALA A CA 1
ATOM 557 C C . ALA A 1 72 ? 6.398 -1.341 6.635 1.00 95.38 72 ALA A C 1
ATOM 559 O O . ALA A 1 72 ? 6.638 -1.492 7.830 1.00 95.38 72 ALA A O 1
ATOM 560 N N . GLN A 1 73 ? 5.597 -2.162 5.947 1.00 94.81 73 GLN A N 1
ATOM 561 C CA . GLN A 1 73 ? 4.883 -3.292 6.544 1.00 94.81 73 GLN A CA 1
ATOM 562 C C . GLN A 1 73 ? 5.856 -4.299 7.170 1.00 94.81 73 GLN A C 1
ATOM 564 O O . GLN A 1 73 ? 5.654 -4.724 8.302 1.00 94.81 73 GLN A O 1
ATOM 569 N N . GLN A 1 74 ? 6.940 -4.637 6.466 1.00 90.38 74 GLN A N 1
ATOM 570 C CA . GLN A 1 74 ? 7.976 -5.551 6.964 1.00 90.38 74 GLN A CA 1
ATOM 571 C C . GLN A 1 74 ? 8.819 -4.960 8.097 1.00 90.38 74 GLN A C 1
ATOM 573 O O . GLN A 1 74 ? 9.350 -5.699 8.918 1.00 90.38 74 GLN A O 1
ATOM 578 N N . SER A 1 75 ? 8.931 -3.633 8.150 1.00 90.62 75 SER A N 1
ATOM 579 C CA . SER A 1 75 ? 9.685 -2.919 9.185 1.00 90.62 75 SER A CA 1
ATOM 580 C C . SER A 1 75 ? 8.825 -2.540 10.400 1.00 90.62 75 SER A C 1
ATOM 582 O O . S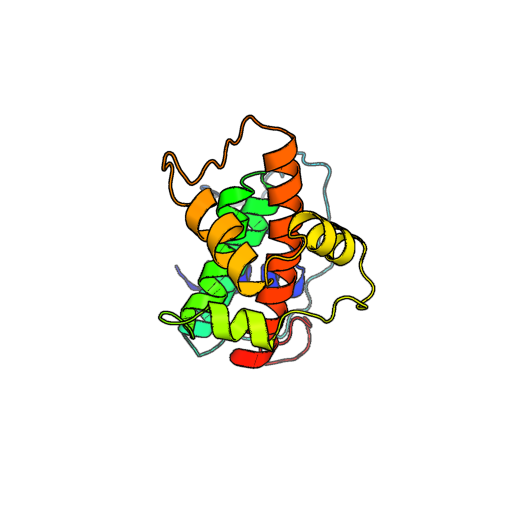ER A 1 75 ? 9.300 -1.814 11.267 1.00 90.62 75 SER A O 1
ATOM 584 N N . GLY A 1 76 ? 7.559 -2.972 10.456 1.00 90.50 76 GLY A N 1
ATOM 585 C CA . GLY A 1 76 ? 6.637 -2.675 11.560 1.00 90.50 76 GLY A CA 1
ATOM 586 C C . GLY A 1 76 ? 5.980 -1.288 11.518 1.00 90.50 76 GLY A C 1
ATOM 587 O O . GLY A 1 76 ? 5.175 -0.968 12.387 1.00 90.50 76 GLY A O 1
ATOM 588 N N . PHE A 1 77 ? 6.238 -0.466 10.496 1.00 93.62 77 PHE A N 1
ATOM 589 C CA . PHE A 1 77 ? 5.585 0.840 10.311 1.00 93.62 77 PHE A CA 1
ATOM 590 C C . PHE A 1 77 ? 4.223 0.679 9.620 1.00 93.62 77 PHE A C 1
ATOM 592 O O . PHE A 1 77 ? 4.010 1.124 8.486 1.00 93.62 77 PHE A O 1
ATOM 599 N N . ILE A 1 78 ? 3.300 -0.008 10.295 1.00 94.88 78 ILE A N 1
ATOM 600 C CA . ILE A 1 78 ? 2.079 -0.532 9.675 1.00 94.88 78 ILE A CA 1
ATOM 601 C C . ILE A 1 78 ? 1.106 0.562 9.212 1.00 94.88 78 ILE A C 1
ATOM 603 O O . ILE A 1 78 ? 0.554 0.479 8.115 1.00 94.88 78 ILE A O 1
ATOM 607 N N . SER A 1 79 ? 0.981 1.647 9.976 1.00 94.31 79 SER A N 1
ATOM 608 C CA . SER A 1 79 ? 0.204 2.837 9.611 1.00 94.31 79 SER A CA 1
ATOM 609 C C . SER A 1 79 ? 0.691 3.454 8.295 1.00 94.31 79 SER A C 1
ATOM 611 O O . SER A 1 79 ? -0.094 3.729 7.384 1.00 94.31 79 SER A O 1
ATOM 613 N N . TYR A 1 80 ? 2.010 3.598 8.146 1.00 95.69 80 TYR A N 1
ATOM 614 C CA . TYR A 1 80 ? 2.624 4.120 6.926 1.00 95.69 80 TYR A CA 1
ATOM 615 C C . TYR A 1 80 ? 2.427 3.173 5.731 1.00 95.69 80 TYR A C 1
ATOM 617 O O . TYR A 1 80 ? 2.225 3.639 4.606 1.00 95.69 80 TYR A O 1
ATOM 625 N N . ALA A 1 81 ? 2.426 1.855 5.956 1.00 97.31 81 ALA A N 1
ATOM 626 C CA . ALA A 1 81 ? 2.123 0.879 4.912 1.00 97.31 81 ALA A CA 1
ATOM 627 C C . ALA A 1 81 ? 0.691 1.043 4.379 1.00 97.31 81 ALA A C 1
ATOM 629 O O . ALA A 1 81 ? 0.503 1.222 3.174 1.00 97.31 81 ALA A O 1
ATOM 630 N N . VAL A 1 82 ? -0.302 1.074 5.277 1.00 97.06 82 VAL A N 1
ATOM 631 C CA . VAL A 1 82 ? -1.724 1.264 4.936 1.00 97.06 82 VAL A CA 1
ATOM 632 C C . VAL A 1 82 ? -1.926 2.533 4.103 1.00 97.06 82 VAL A C 1
ATOM 634 O O . VAL A 1 82 ? -2.568 2.492 3.049 1.00 97.06 82 VAL A O 1
ATOM 637 N N . LEU A 1 83 ? -1.326 3.652 4.526 1.00 96.94 83 LEU A N 1
ATOM 638 C CA . LEU A 1 83 ? -1.437 4.921 3.807 1.00 96.94 83 LEU A CA 1
ATOM 639 C C . LEU A 1 83 ? -0.811 4.866 2.409 1.00 96.94 83 LEU A C 1
ATOM 641 O O . LEU A 1 83 ? -1.377 5.430 1.474 1.00 96.94 83 LEU A O 1
ATOM 645 N N . ASN A 1 84 ? 0.337 4.207 2.231 1.00 97.94 84 ASN A N 1
ATOM 646 C CA . ASN A 1 84 ? 0.969 4.127 0.911 1.00 97.94 84 ASN A CA 1
ATOM 647 C C . ASN A 1 84 ? 0.230 3.198 -0.050 1.00 97.94 84 ASN A C 1
ATOM 649 O O . ASN A 1 84 ? 0.119 3.547 -1.225 1.00 97.94 84 ASN A O 1
ATOM 653 N N . TYR A 1 85 ? -0.358 2.097 0.427 1.00 98.31 85 TYR A N 1
ATOM 654 C CA . TYR A 1 85 ? -1.263 1.310 -0.413 1.00 98.31 85 TYR A CA 1
ATOM 655 C C . TYR A 1 85 ? -2.485 2.120 -0.836 1.00 98.31 85 TYR A C 1
ATOM 657 O O . TYR A 1 85 ? -2.856 2.097 -2.004 1.00 98.31 85 TYR A O 1
ATOM 665 N N . TYR A 1 86 ? -3.078 2.894 0.077 1.00 97.69 86 TYR A N 1
ATOM 666 C CA . TYR A 1 86 ? -4.215 3.753 -0.256 1.00 97.69 86 TYR A CA 1
ATOM 667 C C . TYR A 1 86 ? -3.858 4.788 -1.337 1.00 97.69 86 TYR A C 1
ATOM 669 O O . TYR A 1 86 ? -4.606 4.962 -2.302 1.00 97.69 86 TYR A O 1
ATOM 677 N N . LYS A 1 87 ? -2.688 5.433 -1.221 1.00 97.38 87 LYS A N 1
ATOM 678 C CA . LYS A 1 87 ? -2.203 6.427 -2.196 1.00 97.38 87 LYS A CA 1
ATOM 679 C C . LYS A 1 87 ? -2.075 5.873 -3.615 1.00 97.38 87 LYS A C 1
ATOM 681 O O . LYS A 1 87 ? -2.210 6.642 -4.560 1.00 97.38 87 LYS A O 1
ATOM 686 N N . ILE A 1 88 ? -1.819 4.572 -3.784 1.00 97.94 88 ILE A N 1
ATOM 687 C CA . ILE A 1 88 ? -1.752 3.943 -5.113 1.00 97.94 88 ILE A CA 1
ATOM 688 C C . ILE A 1 88 ? -3.091 4.102 -5.843 1.00 97.94 88 ILE A C 1
ATOM 690 O O . ILE A 1 88 ? -3.098 4.491 -7.008 1.00 97.94 88 ILE A O 1
ATOM 694 N N . ILE A 1 89 ? -4.213 3.895 -5.148 1.00 97.56 89 ILE A N 1
ATOM 695 C CA . ILE A 1 89 ? -5.560 4.059 -5.712 1.00 97.56 89 ILE A CA 1
ATOM 696 C C . ILE A 1 89 ? -5.856 5.547 -5.979 1.00 97.56 89 ILE A C 1
ATOM 698 O O . ILE A 1 89 ? -6.449 5.896 -7.004 1.00 97.56 89 ILE A O 1
ATOM 702 N N . GLU A 1 90 ? -5.403 6.446 -5.096 1.00 96.06 90 GLU A N 1
ATOM 703 C CA . GLU A 1 90 ? -5.554 7.901 -5.277 1.00 96.06 90 GLU A CA 1
ATOM 704 C C . GLU A 1 90 ? -4.848 8.428 -6.540 1.00 96.06 90 GLU A C 1
ATOM 706 O O . GLU A 1 90 ? -5.232 9.492 -7.022 1.00 96.06 90 GLU A O 1
ATOM 711 N N . LEU A 1 91 ? -3.873 7.705 -7.116 1.00 95.56 91 LEU A N 1
ATOM 712 C CA . LEU A 1 91 ? -3.179 8.144 -8.336 1.00 95.56 91 LEU A CA 1
ATOM 713 C C . LEU A 1 91 ? -4.138 8.371 -9.513 1.00 95.56 91 LEU A C 1
ATOM 715 O O . LEU A 1 91 ? -3.987 9.365 -10.215 1.00 95.56 91 LEU A O 1
ATOM 719 N N . ARG A 1 92 ? -5.134 7.493 -9.709 1.00 94.19 92 ARG A N 1
ATOM 720 C CA . ARG A 1 92 ? -6.159 7.662 -10.763 1.00 94.19 92 ARG A CA 1
ATOM 721 C C . ARG A 1 92 ? -7.537 8.044 -10.248 1.00 94.19 92 ARG A C 1
ATOM 723 O O . ARG A 1 92 ? -8.375 8.502 -11.021 1.00 94.19 92 ARG A O 1
ATOM 730 N N . HIS A 1 93 ? -7.774 7.903 -8.948 1.00 93.50 93 HIS A N 1
ATOM 731 C CA . HIS A 1 93 ? -9.038 8.284 -8.325 1.00 93.50 93 HIS A CA 1
ATOM 732 C C . HIS A 1 93 ? -8.834 9.310 -7.203 1.00 93.50 93 HIS A C 1
ATOM 734 O O . HIS A 1 93 ? -9.301 9.075 -6.090 1.00 93.50 93 HIS A O 1
ATOM 740 N N . PRO A 1 94 ? -8.192 10.468 -7.458 1.00 90.94 94 PRO A N 1
ATOM 741 C CA . PRO A 1 94 ? -7.852 11.425 -6.401 1.00 90.94 94 PRO A CA 1
ATOM 742 C C . PRO A 1 94 ? -9.090 12.014 -5.713 1.00 90.94 94 PRO A C 1
ATOM 744 O O . PRO A 1 94 ? -9.089 12.240 -4.509 1.00 90.94 94 PRO A O 1
ATOM 747 N N . ASN A 1 95 ? -10.175 12.217 -6.467 1.00 89.31 95 ASN A N 1
ATOM 748 C CA . ASN A 1 95 ? -11.399 12.843 -5.956 1.00 89.31 95 ASN A CA 1
ATOM 749 C C . ASN A 1 95 ? -12.432 11.833 -5.441 1.00 89.31 95 ASN A C 1
ATOM 751 O O . ASN A 1 95 ? -13.356 12.208 -4.723 1.00 89.31 95 ASN A O 1
ATOM 755 N N . ASN A 1 96 ? -12.335 10.561 -5.843 1.00 91.88 96 ASN A N 1
ATOM 756 C CA . ASN A 1 96 ? -13.315 9.543 -5.462 1.00 91.88 96 ASN A CA 1
ATOM 757 C C . ASN A 1 96 ? -12.707 8.129 -5.393 1.00 91.88 96 ASN A C 1
ATOM 759 O O . ASN A 1 96 ? -13.123 7.237 -6.138 1.00 91.88 96 ASN A O 1
ATOM 763 N N . PRO A 1 97 ? -11.741 7.895 -4.488 1.00 93.12 97 PRO A N 1
ATOM 764 C CA . PRO A 1 97 ? -11.137 6.573 -4.308 1.00 93.12 97 PRO A CA 1
ATOM 765 C C . PRO A 1 97 ? -12.147 5.544 -3.769 1.00 93.12 97 PRO A C 1
ATOM 767 O O . PRO A 1 97 ? -12.067 4.360 -4.086 1.00 93.12 97 PRO A O 1
ATOM 770 N N . LYS A 1 98 ? -13.158 5.997 -3.012 1.00 95.50 98 LYS A N 1
ATOM 771 C CA . LYS A 1 98 ? -14.223 5.154 -2.440 1.00 95.50 98 LYS A CA 1
ATOM 772 C C . LYS A 1 98 ? -15.004 4.399 -3.510 1.00 95.50 98 LYS A C 1
ATOM 774 O O . LYS A 1 98 ? -15.305 3.222 -3.334 1.00 95.50 98 LYS A O 1
ATOM 779 N N . ARG A 1 99 ? -15.291 5.056 -4.639 1.00 95.50 99 ARG A N 1
ATOM 780 C CA . ARG A 1 99 ? -15.954 4.411 -5.775 1.00 95.50 99 ARG A CA 1
ATOM 781 C C . ARG A 1 99 ? -15.160 3.209 -6.281 1.00 95.50 99 ARG A C 1
ATOM 783 O O . ARG A 1 99 ? -15.759 2.160 -6.494 1.00 95.50 99 ARG A O 1
ATOM 790 N N . TRP A 1 100 ? -13.842 3.354 -6.427 1.00 95.94 100 TRP A N 1
ATOM 791 C CA . TRP A 1 100 ? -12.994 2.263 -6.900 1.00 95.94 100 TRP A CA 1
ATOM 792 C C . TRP A 1 100 ? -12.997 1.088 -5.920 1.00 95.94 100 TRP A C 1
ATOM 794 O O . TRP A 1 100 ? -13.156 -0.056 -6.347 1.00 95.94 100 TRP A O 1
ATOM 804 N N . PHE A 1 101 ? -12.900 1.366 -4.612 1.00 96.44 101 PHE A N 1
ATOM 805 C CA . PHE A 1 101 ? -12.988 0.327 -3.585 1.00 96.44 101 PHE A CA 1
ATOM 806 C C . PHE A 1 101 ? -14.311 -0.423 -3.659 1.00 96.44 101 PHE A C 1
ATOM 808 O O . PHE A 1 101 ? -14.295 -1.641 -3.761 1.00 96.44 101 PHE A O 1
ATOM 815 N N . ARG A 1 102 ? -15.444 0.278 -3.709 1.00 95.88 102 ARG A N 1
ATOM 816 C CA . ARG A 1 102 ? -16.767 -0.351 -3.819 1.00 95.88 102 ARG A CA 1
ATOM 817 C C . ARG A 1 102 ? -16.886 -1.283 -5.031 1.00 95.88 102 ARG A C 1
ATOM 819 O O . ARG A 1 102 ? -17.495 -2.339 -4.938 1.00 95.88 102 ARG A O 1
ATOM 826 N N . GLU A 1 103 ? -16.314 -0.891 -6.168 1.00 95.31 103 GLU A N 1
ATOM 827 C CA . GLU A 1 103 ? -16.393 -1.647 -7.427 1.00 95.31 103 GLU A CA 1
ATOM 828 C C . GLU A 1 103 ? -15.394 -2.820 -7.497 1.00 95.31 103 GLU A C 1
ATOM 830 O O . GLU A 1 103 ? -15.587 -3.749 -8.281 1.00 95.31 103 GLU A O 1
ATOM 835 N N . ASN A 1 104 ? -14.323 -2.799 -6.695 1.00 95.19 104 ASN A N 1
ATOM 836 C CA . ASN A 1 104 ? -13.253 -3.801 -6.746 1.00 95.19 104 ASN A CA 1
ATOM 837 C C . ASN A 1 104 ? -13.064 -4.612 -5.464 1.00 95.19 104 ASN A C 1
ATOM 839 O O . ASN A 1 104 ? -12.256 -5.546 -5.478 1.00 95.19 104 ASN A O 1
ATOM 843 N N . PHE A 1 105 ? -13.789 -4.295 -4.392 1.00 94.94 105 PHE A N 1
ATOM 844 C CA . PHE A 1 105 ? -13.736 -5.056 -3.154 1.00 94.94 105 PHE A CA 1
ATOM 845 C C . PHE A 1 105 ? -14.249 -6.485 -3.399 1.00 94.94 105 PHE A C 1
ATOM 847 O O . PHE A 1 105 ? -15.284 -6.654 -4.053 1.00 94.94 105 PHE A O 1
ATOM 854 N N . PRO A 1 106 ? -13.538 -7.526 -2.930 1.00 91.88 106 PRO A N 1
ATOM 855 C CA . PRO A 1 106 ? -13.980 -8.898 -3.132 1.00 91.88 106 PRO A CA 1
ATOM 856 C C . PRO A 1 106 ? -15.339 -9.175 -2.469 1.00 91.88 106 PRO A C 1
ATOM 858 O O . PRO A 1 106 ? -15.632 -8.611 -1.410 1.00 91.88 106 PRO A O 1
ATOM 861 N N . PRO A 1 107 ? -16.160 -10.072 -3.042 1.00 85.62 107 PRO A N 1
ATOM 862 C CA . PRO A 1 107 ? -17.382 -10.538 -2.397 1.00 85.62 107 PRO A CA 1
ATOM 863 C C . PRO A 1 107 ? -17.120 -11.136 -1.001 1.00 85.62 107 PRO A C 1
ATOM 865 O O . PRO A 1 107 ? -16.045 -11.709 -0.792 1.00 85.62 107 PRO A O 1
ATOM 868 N N . PRO A 1 108 ? -18.093 -11.081 -0.071 1.00 76.12 108 PRO A N 1
ATOM 869 C CA . PRO A 1 108 ? -17.944 -11.617 1.287 1.00 76.12 108 PRO A CA 1
ATOM 870 C C . PRO A 1 108 ? -17.571 -13.104 1.340 1.00 76.12 108 PRO A C 1
ATOM 872 O O . PRO A 1 108 ? -16.827 -13.513 2.227 1.00 76.12 108 PRO A O 1
ATOM 875 N N . ASP A 1 109 ? -18.039 -13.883 0.362 1.00 77.94 109 ASP A N 1
ATOM 876 C CA . ASP A 1 109 ? -17.832 -15.336 0.284 1.00 77.94 109 ASP A CA 1
ATOM 877 C C . ASP A 1 109 ? -16.479 -15.727 -0.330 1.00 77.94 109 ASP A C 1
ATOM 879 O O . ASP A 1 109 ? -16.191 -16.908 -0.513 1.00 77.94 109 ASP A O 1
ATOM 883 N N . THR A 1 110 ? -15.637 -14.748 -0.674 1.00 84.19 110 THR A N 1
ATOM 884 C CA . THR A 1 110 ? -14.295 -15.026 -1.192 1.00 84.19 110 THR A CA 1
ATOM 885 C C . THR A 1 110 ? -13.464 -15.700 -0.103 1.00 84.19 110 THR A C 1
ATOM 887 O O . THR A 1 110 ? -13.346 -15.191 1.015 1.00 84.19 110 THR A O 1
ATOM 890 N N . ASP A 1 111 ? -12.861 -16.842 -0.425 1.00 74.06 111 ASP A N 1
ATOM 891 C CA . ASP A 1 111 ? -12.021 -17.552 0.529 1.00 74.06 111 ASP A CA 1
ATOM 892 C C . ASP A 1 111 ? -10.734 -16.779 0.842 1.00 74.06 111 ASP A C 1
ATOM 894 O O . ASP A 1 111 ? -9.999 -16.342 -0.041 1.00 74.06 111 ASP A O 1
ATOM 898 N N . GLY A 1 112 ? -10.474 -16.616 2.138 1.00 80.69 112 GLY A N 1
ATOM 899 C CA . GLY A 1 112 ? -9.307 -15.929 2.680 1.00 80.69 112 GLY A CA 1
ATOM 900 C C . GLY A 1 112 ? -9.519 -15.606 4.156 1.00 80.69 112 GLY A C 1
ATOM 901 O O . GLY A 1 112 ? -10.509 -14.966 4.512 1.00 80.69 112 GLY A O 1
ATOM 902 N N . GLY A 1 113 ? -8.611 -16.064 5.025 1.00 87.12 113 GLY A N 1
ATOM 903 C CA . GLY A 1 113 ? -8.705 -15.833 6.474 1.00 87.12 113 GLY A CA 1
ATOM 904 C C . GLY A 1 113 ? -8.774 -14.344 6.812 1.00 87.12 113 GLY A C 1
ATOM 905 O O . GLY A 1 113 ? -9.682 -13.908 7.520 1.00 87.12 113 GLY A O 1
ATOM 906 N N . ASP A 1 114 ? -7.892 -13.560 6.195 1.00 89.94 114 ASP A N 1
ATOM 907 C CA . ASP A 1 114 ? -7.789 -12.122 6.436 1.00 89.94 114 ASP A CA 1
ATOM 908 C C . ASP A 1 114 ? -9.036 -11.363 5.967 1.00 89.94 114 ASP A C 1
ATOM 910 O O . ASP A 1 114 ? -9.544 -10.487 6.661 1.00 89.94 114 ASP A O 1
ATOM 914 N N . LEU A 1 115 ? -9.601 -11.729 4.813 1.00 91.69 115 LEU A N 1
ATOM 915 C CA . LEU A 1 115 ? -10.810 -11.079 4.306 1.00 91.69 115 LEU A CA 1
ATOM 916 C C . LEU A 1 115 ? -12.024 -11.363 5.199 1.00 91.69 115 LEU A C 1
ATOM 918 O O . LEU A 1 115 ? -12.825 -10.460 5.450 1.00 91.69 115 LEU A O 1
ATOM 922 N N . LYS A 1 116 ? -12.149 -12.591 5.719 1.00 91.81 116 LYS A N 1
ATOM 923 C CA . LYS A 1 116 ? -13.201 -12.950 6.684 1.00 91.81 116 LYS A CA 1
ATOM 924 C C . LYS A 1 116 ? -13.046 -12.146 7.976 1.00 91.81 116 LYS A C 1
ATOM 926 O O . LYS A 1 116 ? -14.010 -11.533 8.428 1.00 91.81 116 LYS A O 1
ATOM 931 N N . MET A 1 117 ? -11.831 -12.070 8.524 1.00 92.00 117 MET A N 1
ATOM 932 C CA . MET A 1 117 ? -11.550 -11.242 9.702 1.00 92.00 117 MET A CA 1
ATOM 933 C C . MET A 1 117 ? -11.853 -9.760 9.444 1.00 92.00 117 MET A C 1
ATOM 935 O O . MET A 1 117 ? -12.474 -9.107 10.278 1.00 92.00 117 MET A O 1
ATOM 939 N N . PHE A 1 118 ? -11.491 -9.234 8.272 1.00 93.81 118 PHE A N 1
ATOM 940 C CA . PHE A 1 118 ? -11.711 -7.829 7.933 1.00 93.81 118 PHE A CA 1
ATOM 941 C C . PHE A 1 118 ? -13.202 -7.511 7.797 1.00 93.81 118 PHE A C 1
ATOM 943 O O . PHE A 1 118 ? -13.669 -6.484 8.289 1.00 93.81 118 PHE A O 1
ATOM 950 N N . ASN A 1 119 ? -13.966 -8.414 7.174 1.00 93.19 119 ASN A N 1
ATOM 951 C CA . ASN A 1 119 ? -15.420 -8.307 7.093 1.00 93.19 119 ASN A CA 1
ATOM 952 C C . ASN A 1 119 ? -16.077 -8.332 8.482 1.00 93.19 119 ASN A C 1
ATOM 954 O O . ASN A 1 119 ? -17.005 -7.564 8.721 1.00 93.19 119 ASN A O 1
ATOM 958 N N . ASN A 1 120 ? -15.562 -9.136 9.414 1.00 92.25 120 ASN A N 1
ATOM 959 C CA . ASN A 1 120 ? -16.049 -9.138 10.793 1.00 92.25 120 ASN A CA 1
ATOM 960 C C . ASN A 1 120 ? -15.746 -7.810 11.509 1.00 92.25 120 ASN A C 1
ATOM 962 O O . ASN A 1 120 ? -16.623 -7.268 12.175 1.00 92.25 120 ASN A O 1
ATOM 966 N N . LEU A 1 121 ? -14.539 -7.251 11.339 1.00 91.50 121 LEU A N 1
ATOM 967 C CA . LEU A 1 121 ? -14.150 -5.984 11.976 1.00 91.50 121 LEU A CA 1
ATOM 968 C C . LEU A 1 121 ? -14.944 -4.777 11.471 1.00 91.50 121 LEU A C 1
ATOM 970 O O . LEU A 1 121 ? -15.220 -3.861 12.246 1.00 91.50 121 LEU A O 1
ATOM 974 N N . ARG A 1 122 ? -15.303 -4.739 10.182 1.00 92.75 122 ARG A N 1
ATOM 975 C CA . ARG A 1 122 ? -16.120 -3.637 9.646 1.00 92.75 122 ARG A CA 1
ATOM 976 C C . ARG A 1 122 ? -17.598 -3.733 10.043 1.00 92.75 122 ARG A C 1
ATOM 978 O O . ARG A 1 122 ? -18.295 -2.714 9.990 1.00 92.75 122 ARG A O 1
ATOM 985 N N . GLY A 1 123 ? -18.074 -4.928 10.405 1.00 92.00 123 GLY A N 1
ATOM 986 C CA . GLY A 1 123 ? -19.489 -5.207 10.647 1.00 92.00 123 GLY A CA 1
ATOM 987 C C . GLY A 1 123 ? -20.355 -4.801 9.451 1.00 92.00 123 GLY A C 1
ATOM 988 O O . GLY A 1 123 ? -20.046 -5.120 8.302 1.00 92.00 123 GLY A O 1
ATOM 989 N N . ASP A 1 124 ? -21.401 -4.019 9.711 1.00 92.69 124 ASP A N 1
ATOM 990 C CA . ASP A 1 124 ? -22.332 -3.544 8.678 1.00 92.69 124 ASP A CA 1
ATOM 991 C C . ASP A 1 124 ? -21.804 -2.349 7.864 1.00 92.69 124 ASP A C 1
ATOM 993 O O . ASP A 1 124 ? -22.429 -1.927 6.888 1.00 92.69 124 ASP A O 1
ATOM 997 N N . THR A 1 125 ? -20.646 -1.786 8.229 1.00 94.38 125 THR A N 1
ATOM 998 C CA . THR A 1 125 ? -20.084 -0.623 7.527 1.00 94.38 125 THR A CA 1
ATOM 999 C C . THR A 1 125 ? -19.644 -1.024 6.119 1.00 94.38 125 THR A C 1
ATOM 1001 O O . THR A 1 125 ? -18.832 -1.948 6.001 1.00 94.38 125 THR A O 1
ATOM 1004 N N . PRO A 1 126 ? -20.086 -0.333 5.048 1.00 95.56 126 PRO A N 1
ATOM 1005 C CA . PRO A 1 126 ? -19.630 -0.615 3.689 1.00 95.56 126 PRO A CA 1
ATOM 1006 C C . PRO A 1 126 ? -18.093 -0.613 3.582 1.00 95.56 126 PRO A C 1
ATOM 1008 O O . PRO A 1 126 ? -17.449 0.237 4.209 1.00 95.56 126 PRO A O 1
ATOM 1011 N N . PRO A 1 127 ? -17.473 -1.527 2.810 1.00 95.00 127 PRO A N 1
ATOM 1012 C CA . PRO A 1 127 ? -16.014 -1.641 2.745 1.00 95.00 127 PRO A CA 1
ATOM 1013 C C . PRO A 1 127 ? -15.313 -0.330 2.376 1.00 95.00 127 PRO A C 1
ATOM 1015 O O . PRO A 1 127 ? -14.323 0.045 3.001 1.00 95.00 127 PRO A O 1
ATOM 1018 N N . GLU A 1 128 ? -15.845 0.411 1.405 1.00 95.88 128 GLU A N 1
ATOM 1019 C CA . GLU A 1 128 ? -15.301 1.692 0.958 1.00 95.88 128 GLU A CA 1
ATOM 1020 C C . GLU A 1 128 ? -15.361 2.783 2.035 1.00 95.88 128 GLU A C 1
ATOM 1022 O O . GLU A 1 128 ? -14.485 3.650 2.093 1.00 95.88 128 GLU A O 1
ATOM 1027 N N . ASP A 1 129 ? -16.372 2.739 2.902 1.00 95.56 129 ASP A N 1
ATOM 1028 C CA . ASP A 1 129 ? -16.532 3.673 4.012 1.00 95.56 129 ASP A CA 1
ATOM 1029 C C . ASP A 1 129 ? -15.567 3.333 5.140 1.00 95.56 129 ASP A C 1
ATOM 1031 O O . ASP A 1 129 ? -14.900 4.229 5.665 1.00 95.56 129 ASP A O 1
ATOM 1035 N N . TYR A 1 130 ? -15.458 2.045 5.469 1.00 94.50 130 TYR A N 1
ATOM 1036 C CA . TYR A 1 130 ? -14.550 1.554 6.497 1.00 94.50 130 TYR A CA 1
ATOM 1037 C C . TYR A 1 130 ? -13.085 1.800 6.118 1.00 94.50 130 TYR A C 1
ATOM 1039 O O . TYR A 1 130 ? -12.321 2.342 6.916 1.00 94.50 130 TYR A O 1
ATOM 1047 N N . ILE A 1 131 ? -12.691 1.494 4.877 1.00 95.19 131 ILE A N 1
ATOM 1048 C CA . ILE A 1 131 ? -11.338 1.772 4.375 1.00 95.19 131 ILE A CA 1
ATOM 1049 C C . ILE A 1 131 ? -11.054 3.280 4.434 1.00 95.19 131 ILE A C 1
ATOM 1051 O O . ILE A 1 131 ? -10.020 3.705 4.950 1.00 95.19 131 ILE A O 1
ATOM 1055 N N . HIS A 1 132 ? -11.977 4.119 3.961 1.00 94.00 132 HIS A N 1
ATOM 1056 C CA . HIS A 1 132 ? -11.753 5.563 3.949 1.00 94.00 132 HIS A CA 1
ATOM 1057 C C . HIS A 1 132 ? -11.640 6.161 5.359 1.00 94.00 132 HIS A C 1
ATOM 1059 O O . HIS A 1 132 ? -10.715 6.922 5.640 1.00 94.00 132 HIS A O 1
ATOM 1065 N N . LYS A 1 133 ? -12.546 5.807 6.273 1.00 91.25 133 LYS A N 1
ATOM 1066 C CA . LYS A 1 133 ? -12.540 6.360 7.634 1.00 91.25 133 LYS A CA 1
ATOM 1067 C C . LYS A 1 133 ? -11.429 5.747 8.489 1.00 91.25 133 LYS A C 1
ATOM 1069 O O . LYS A 1 133 ? -10.582 6.474 9.001 1.00 91.25 133 LYS A O 1
ATOM 1074 N N . SER A 1 134 ? -11.384 4.421 8.585 1.00 88.00 134 SER A N 1
ATOM 1075 C CA . SER A 1 134 ? -10.536 3.705 9.547 1.00 88.00 134 SER A CA 1
ATOM 1076 C C . SER A 1 134 ? -9.116 3.435 9.044 1.00 88.00 134 SER A C 1
ATOM 1078 O O . SER A 1 134 ? -8.216 3.225 9.854 1.00 88.00 134 SER A O 1
ATOM 1080 N N . CYS A 1 135 ? -8.883 3.419 7.726 1.00 90.44 135 CYS A N 1
ATOM 1081 C CA . CYS A 1 135 ? -7.552 3.150 7.158 1.00 90.44 135 CYS A CA 1
ATOM 1082 C C . CYS A 1 135 ? -6.875 4.413 6.606 1.00 90.44 135 CYS A C 1
ATOM 1084 O O . CYS A 1 135 ? -5.652 4.507 6.638 1.00 90.44 135 CYS A O 1
ATOM 1086 N N . ARG A 1 136 ? -7.641 5.402 6.119 1.00 89.69 136 ARG A N 1
ATOM 1087 C CA . ARG A 1 136 ? -7.082 6.646 5.561 1.00 89.69 136 ARG A CA 1
ATOM 1088 C C . ARG A 1 136 ? -7.155 7.834 6.514 1.00 89.69 136 ARG A C 1
ATOM 1090 O O . ARG A 1 136 ? -6.140 8.511 6.667 1.00 89.69 136 ARG A O 1
ATOM 1097 N N . ILE A 1 137 ? -8.318 8.117 7.104 1.00 87.62 137 ILE A N 1
ATOM 1098 C CA . ILE A 1 137 ? -8.495 9.292 7.974 1.00 87.62 137 ILE A CA 1
ATOM 1099 C C . ILE A 1 137 ? -7.878 9.035 9.352 1.00 87.62 137 ILE A C 1
ATOM 1101 O O . ILE A 1 137 ? -6.988 9.781 9.748 1.00 87.62 137 ILE A O 1
ATOM 1105 N N . ALA A 1 138 ? -8.268 7.951 10.031 1.00 83.06 138 ALA A N 1
ATOM 1106 C CA . ALA A 1 138 ? -7.790 7.643 11.385 1.00 83.06 138 ALA A CA 1
ATOM 1107 C C . ALA A 1 138 ? -6.285 7.450 11.488 1.00 83.06 138 ALA A C 1
ATOM 1109 O O . ALA A 1 138 ? -5.678 7.865 12.464 1.00 83.06 138 ALA A O 1
ATOM 1110 N N . VAL A 1 139 ? -5.680 6.886 10.450 1.00 85.75 139 VAL A N 1
ATOM 1111 C CA . VAL A 1 139 ? -4.238 6.641 10.422 1.00 85.75 139 VAL A CA 1
ATOM 1112 C C . VAL A 1 139 ? -3.447 7.917 10.113 1.00 85.75 139 VAL A C 1
ATOM 1114 O O . VAL A 1 139 ? -2.307 8.060 10.542 1.00 85.75 139 VAL A O 1
ATOM 1117 N N . ALA A 1 140 ? -4.024 8.851 9.350 1.00 83.69 140 ALA A N 1
ATOM 1118 C CA . ALA A 1 140 ? -3.330 10.068 8.924 1.00 83.69 140 ALA A CA 1
ATOM 1119 C C . ALA A 1 140 ? -3.539 11.263 9.862 1.00 83.69 140 ALA A C 1
ATOM 1121 O O . ALA A 1 140 ? -2.765 12.220 9.802 1.00 83.69 140 ALA A O 1
ATOM 1122 N N . HIS A 1 141 ? -4.592 11.247 10.679 1.00 79.75 141 HIS A N 1
ATOM 1123 C CA . HIS A 1 141 ? -5.002 12.391 11.483 1.00 79.75 141 HIS A CA 1
ATOM 1124 C C . HIS A 1 141 ? -5.207 11.995 12.942 1.00 79.75 141 HIS A C 1
ATOM 1126 O O . HIS A 1 141 ? -6.044 11.156 13.249 1.00 79.75 141 HIS A O 1
ATOM 1132 N N . ALA A 1 142 ? -4.516 12.690 13.844 1.00 75.50 142 ALA A N 1
ATOM 1133 C CA . ALA A 1 142 ? -4.761 12.620 15.281 1.00 75.50 142 ALA A CA 1
ATOM 1134 C C . ALA A 1 142 ? -5.912 13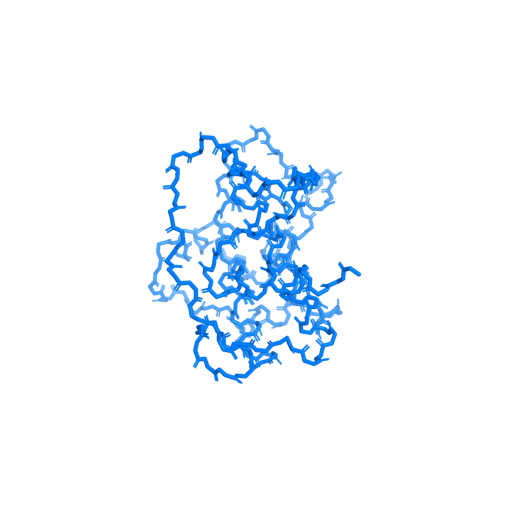.569 15.660 1.00 75.50 142 ALA A C 1
ATOM 1136 O O . ALA A 1 142 ? -5.689 14.650 16.206 1.00 75.50 142 ALA A O 1
ATOM 1137 N N . SER A 1 143 ? -7.144 13.208 15.296 1.00 70.12 143 SER A N 1
ATOM 1138 C CA . SER A 1 143 ? -8.335 13.982 15.680 1.00 70.12 143 SER A CA 1
ATOM 1139 C C . SER A 1 143 ? -9.082 13.297 16.831 1.00 70.12 143 SER A C 1
ATOM 1141 O O . SER A 1 143 ? -9.032 12.072 16.924 1.00 70.12 143 SER A O 1
ATOM 1143 N N . PRO A 1 144 ? -9.814 14.036 17.685 1.00 67.00 144 PRO A N 1
ATOM 1144 C CA . PRO A 1 144 ? -10.576 13.443 18.790 1.00 67.00 144 PRO A CA 1
ATOM 1145 C C . PRO A 1 144 ? -11.559 12.347 18.346 1.00 67.00 144 PRO A C 1
ATOM 1147 O O . PRO A 1 144 ? -11.774 11.384 19.081 1.00 67.00 144 PRO A O 1
ATOM 1150 N N . ASP A 1 145 ? -12.095 12.482 17.131 1.00 66.88 145 ASP A N 1
ATOM 1151 C CA . ASP A 1 145 ? -13.072 11.572 16.521 1.00 66.88 145 ASP A CA 1
ATOM 1152 C C . ASP A 1 145 ? -12.425 10.438 15.707 1.00 66.88 145 ASP A C 1
ATOM 1154 O O . ASP A 1 145 ? -13.118 9.567 15.184 1.00 66.88 145 ASP A O 1
ATOM 1158 N N . SER A 1 146 ? -11.095 10.444 15.573 1.00 66.44 146 SER A N 1
ATOM 1159 C CA . SER A 1 146 ? -10.349 9.501 14.745 1.00 66.44 146 SER A CA 1
ATOM 1160 C C . SER A 1 146 ? -9.095 9.061 15.491 1.00 66.44 146 SER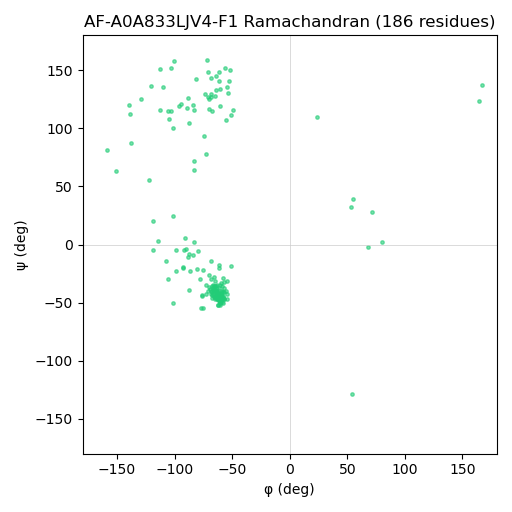 A C 1
ATOM 1162 O O . SER A 1 146 ? -8.036 9.674 15.378 1.00 66.44 146 SER A O 1
ATOM 1164 N N . LYS A 1 147 ? -9.251 8.012 16.300 1.00 66.81 147 LYS A N 1
ATOM 1165 C CA . LYS A 1 147 ? -8.222 7.510 17.211 1.00 66.81 147 LYS A CA 1
ATOM 1166 C C . LYS A 1 147 ? -7.567 6.273 16.609 1.00 66.81 147 LYS A C 1
ATOM 1168 O O . LYS A 1 147 ? -8.152 5.199 16.629 1.00 66.81 147 LYS A O 1
ATOM 1173 N N . SER A 1 148 ? -6.390 6.457 16.024 1.00 82.56 148 SER A N 1
ATOM 1174 C CA . SER A 1 148 ? -5.438 5.373 15.788 1.00 82.56 148 SER A CA 1
ATOM 1175 C C . SER A 1 148 ? -4.337 5.554 16.824 1.00 82.56 148 SER A C 1
ATOM 1177 O O . SER A 1 148 ? -3.601 6.541 16.762 1.00 82.56 148 SER A O 1
ATOM 1179 N N . ASP A 1 149 ? -4.296 4.672 17.819 1.00 85.75 149 ASP A N 1
ATOM 1180 C CA . ASP A 1 149 ? -3.280 4.681 18.867 1.00 85.75 149 ASP A CA 1
ATOM 1181 C C . ASP A 1 149 ? -2.282 3.535 18.616 1.00 85.75 149 ASP A C 1
ATOM 1183 O O . ASP A 1 149 ? -2.675 2.367 18.649 1.00 85.75 149 ASP A O 1
ATOM 1187 N N . PRO A 1 150 ? -1.001 3.828 18.325 1.00 85.38 150 PRO A N 1
ATOM 1188 C CA . PRO A 1 150 ? -0.001 2.793 18.081 1.00 85.38 150 PRO A CA 1
ATOM 1189 C C . PRO A 1 150 ? 0.355 1.964 19.326 1.00 85.38 150 PRO A C 1
ATOM 1191 O O . PRO A 1 150 ? 0.977 0.915 19.161 1.00 85.38 150 PRO A O 1
ATOM 1194 N N . ASP A 1 151 ? -0.023 2.398 20.533 1.00 89.75 151 ASP A N 1
ATOM 1195 C CA . ASP A 1 151 ? 0.188 1.639 21.770 1.00 89.75 151 ASP A CA 1
ATOM 1196 C C . ASP A 1 151 ? -0.977 0.665 22.069 1.00 89.75 151 ASP A C 1
ATOM 1198 O O . ASP A 1 151 ? -0.847 -0.223 22.917 1.00 89.75 151 ASP A O 1
ATOM 1202 N N . GLU A 1 152 ? -2.105 0.766 21.352 1.00 90.75 152 GLU A N 1
ATOM 1203 C CA . GLU A 1 152 ? -3.245 -0.146 21.495 1.00 90.75 152 GLU A CA 1
ATOM 1204 C C . GLU A 1 152 ? -3.062 -1.427 20.658 1.00 90.75 152 GLU A C 1
ATOM 1206 O O . GLU A 1 152 ? -2.980 -1.409 19.429 1.00 90.75 152 GLU A O 1
ATOM 1211 N N . VAL A 1 153 ? -3.052 -2.587 21.324 1.00 90.56 153 VAL A N 1
ATOM 1212 C CA . VAL A 1 153 ? -2.828 -3.893 20.671 1.00 90.56 153 VAL A CA 1
ATOM 1213 C C . VAL A 1 153 ? -3.908 -4.218 19.635 1.00 90.56 153 VAL A C 1
ATOM 1215 O O . VAL A 1 153 ? -3.588 -4.708 18.550 1.00 90.56 153 VAL A O 1
ATOM 1218 N N . ASP A 1 154 ? -5.172 -3.929 19.944 1.00 90.31 154 ASP A N 1
ATOM 1219 C CA . ASP A 1 154 ? -6.294 -4.181 19.034 1.00 90.31 154 ASP A CA 1
ATOM 1220 C C . ASP A 1 154 ? -6.194 -3.311 17.771 1.00 90.31 154 ASP A C 1
ATOM 1222 O O . ASP A 1 154 ? -6.482 -3.771 16.662 1.00 90.31 154 ASP A O 1
ATOM 1226 N N . GLU A 1 155 ? -5.708 -2.075 17.914 1.00 91.06 155 GLU A N 1
ATOM 1227 C CA . GLU A 1 155 ? -5.452 -1.173 16.793 1.00 91.06 155 GLU A CA 1
ATOM 1228 C C . GLU A 1 155 ? -4.305 -1.684 15.917 1.00 91.06 155 GLU A C 1
ATOM 1230 O O . GLU A 1 155 ? -4.432 -1.726 14.691 1.00 91.06 155 GLU A O 1
ATOM 1235 N N . LEU A 1 156 ? -3.209 -2.154 16.521 1.00 91.88 156 LEU A N 1
ATOM 1236 C CA . LEU A 1 156 ? -2.108 -2.770 15.779 1.00 91.88 156 LEU A CA 1
ATOM 1237 C C . LEU A 1 156 ? -2.582 -3.990 14.979 1.00 91.88 156 LEU A C 1
ATOM 1239 O O . LEU A 1 156 ? -2.291 -4.090 13.784 1.00 91.88 156 LEU A O 1
ATOM 1243 N N . GLN A 1 157 ? -3.353 -4.891 15.596 1.00 91.69 157 GLN A N 1
ATOM 1244 C CA . GLN A 1 157 ? -3.918 -6.057 14.908 1.00 91.69 157 GLN A CA 1
ATOM 1245 C C . GLN A 1 157 ? -4.826 -5.643 13.745 1.00 91.69 157 GLN A C 1
ATOM 1247 O O . GLN A 1 157 ? -4.685 -6.155 12.629 1.00 91.69 157 GLN A O 1
ATOM 1252 N N . ARG A 1 158 ? -5.713 -4.668 13.975 1.00 93.50 158 ARG A N 1
ATOM 1253 C CA . ARG A 1 158 ? -6.590 -4.112 12.941 1.00 93.50 158 ARG A CA 1
ATOM 1254 C C . ARG A 1 158 ? -5.792 -3.511 11.785 1.00 93.50 158 ARG A C 1
ATOM 1256 O O . ARG A 1 158 ? -6.159 -3.719 10.629 1.00 93.50 158 ARG A O 1
ATOM 1263 N N . LEU A 1 159 ? -4.714 -2.776 12.064 1.00 94.25 159 LEU A N 1
ATOM 1264 C CA . LEU A 1 159 ? -3.871 -2.161 11.037 1.00 94.25 159 LEU A CA 1
ATOM 1265 C C . LEU A 1 159 ? -3.057 -3.187 10.250 1.00 94.25 159 LEU A C 1
ATOM 1267 O O . LEU A 1 159 ? -2.904 -3.016 9.042 1.00 94.25 159 LEU A O 1
ATOM 1271 N N . HIS A 1 160 ? -2.574 -4.253 10.890 1.00 94.94 160 HIS A N 1
ATOM 1272 C CA . HIS A 1 160 ? -1.926 -5.363 10.189 1.00 94.94 160 HIS A CA 1
ATOM 1273 C C . HIS A 1 160 ? -2.881 -6.013 9.193 1.00 94.94 160 HIS A C 1
ATOM 1275 O O . HIS A 1 160 ? -2.564 -6.110 8.006 1.00 94.94 160 HIS A O 1
ATOM 1281 N N . LEU A 1 161 ? -4.091 -6.331 9.650 1.00 95.00 161 LEU A N 1
ATOM 1282 C CA . LEU A 1 161 ? -5.129 -6.880 8.793 1.00 95.00 161 LEU A CA 1
ATOM 1283 C C . LEU A 1 161 ? -5.507 -5.921 7.656 1.00 95.00 161 LEU A C 1
ATOM 1285 O O . LEU A 1 161 ? -5.609 -6.317 6.495 1.00 95.00 161 LEU A O 1
ATOM 1289 N N . ALA A 1 162 ? -5.680 -4.636 7.973 1.00 95.50 162 ALA A N 1
ATOM 1290 C CA . ALA A 1 162 ? -5.955 -3.612 6.977 1.00 95.50 162 ALA A CA 1
ATOM 1291 C C . ALA 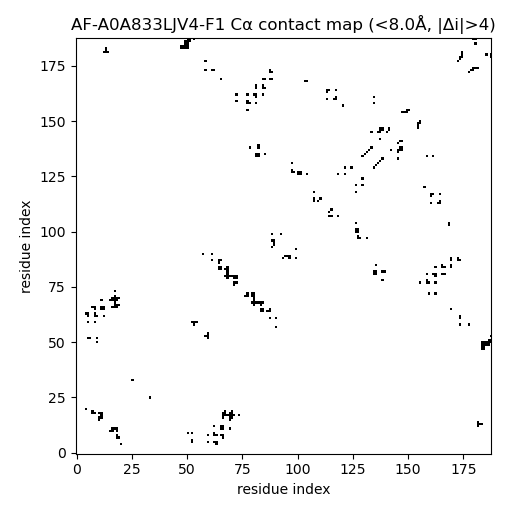A 1 162 ? -4.823 -3.511 5.946 1.00 95.50 162 ALA A C 1
ATOM 1293 O O . ALA A 1 162 ? -5.108 -3.375 4.761 1.00 95.50 162 ALA A O 1
ATOM 1294 N N . ALA A 1 163 ? -3.555 -3.609 6.353 1.00 96.62 163 ALA A N 1
ATOM 1295 C CA . ALA A 1 163 ? -2.423 -3.573 5.434 1.00 96.62 163 ALA A CA 1
ATOM 1296 C C . ALA A 1 163 ? -2.440 -4.749 4.451 1.00 96.62 163 ALA A C 1
ATOM 1298 O O . ALA A 1 163 ? -2.150 -4.540 3.275 1.00 96.62 163 ALA A O 1
ATOM 1299 N N . ASP A 1 164 ? -2.826 -5.951 4.884 1.00 95.69 164 ASP A N 1
ATOM 1300 C CA . ASP A 1 164 ? -2.928 -7.113 3.997 1.00 95.69 164 ASP A CA 1
ATOM 1301 C C . ASP A 1 164 ? -4.065 -6.980 2.979 1.00 95.69 164 ASP A C 1
ATOM 1303 O O . ASP A 1 164 ? -3.854 -7.200 1.781 1.00 95.69 164 ASP A O 1
ATOM 1307 N N . ILE A 1 165 ? -5.232 -6.496 3.413 1.00 96.06 165 ILE A N 1
ATOM 1308 C CA . ILE A 1 165 ? -6.348 -6.189 2.509 1.00 96.06 165 ILE A CA 1
ATOM 1309 C C . ILE A 1 165 ? -5.980 -5.063 1.537 1.00 96.06 165 ILE A C 1
ATOM 1311 O O . ILE A 1 165 ? -6.232 -5.162 0.335 1.00 96.06 165 ILE A O 1
ATOM 1315 N N . MET A 1 166 ? -5.333 -4.006 2.027 1.00 97.31 166 MET A N 1
ATOM 1316 C CA . MET A 1 166 ? -4.900 -2.881 1.202 1.00 97.31 166 MET A CA 1
ATOM 1317 C C . MET A 1 166 ? -3.794 -3.276 0.218 1.00 97.31 166 MET A C 1
ATOM 1319 O O . MET A 1 166 ? -3.819 -2.803 -0.917 1.00 97.31 166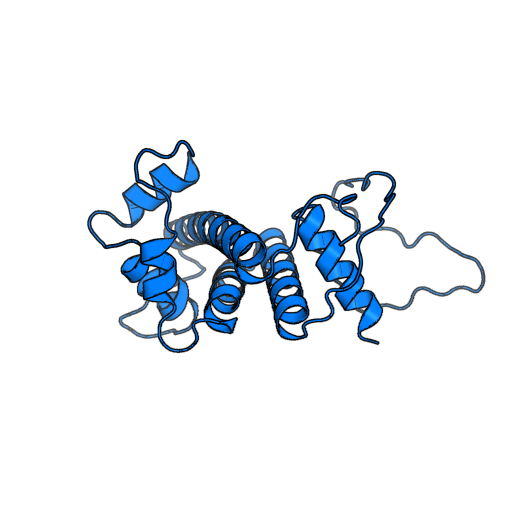 MET A O 1
ATOM 1323 N N . ARG A 1 167 ? -2.878 -4.179 0.593 1.00 97.31 167 ARG A N 1
ATOM 1324 C CA . ARG A 1 167 ? -1.874 -4.763 -0.310 1.00 97.31 167 ARG A CA 1
ATOM 1325 C C . ARG A 1 167 ? -2.543 -5.515 -1.454 1.00 97.31 167 ARG A C 1
ATOM 1327 O O . ARG A 1 167 ? -2.232 -5.249 -2.611 1.00 97.31 167 ARG A O 1
ATOM 1334 N N . MET A 1 168 ? -3.484 -6.408 -1.145 1.00 95.88 168 MET A N 1
ATOM 1335 C CA . MET A 1 168 ? -4.244 -7.157 -2.153 1.00 95.88 168 MET A CA 1
ATOM 1336 C C . MET A 1 168 ? -4.976 -6.212 -3.119 1.00 95.88 168 MET A C 1
ATOM 1338 O O . MET A 1 168 ? -4.895 -6.376 -4.337 1.00 95.88 168 MET A O 1
ATOM 1342 N N . LEU A 1 169 ? -5.664 -5.195 -2.591 1.00 96.88 169 LEU A N 1
ATOM 1343 C CA . LEU A 1 169 ? -6.365 -4.200 -3.406 1.00 96.88 169 LEU A CA 1
ATOM 1344 C C . LEU A 1 169 ? -5.396 -3.374 -4.261 1.00 96.88 169 LEU A C 1
ATOM 1346 O O . LEU A 1 169 ? -5.675 -3.139 -5.434 1.00 96.88 169 LEU A O 1
ATOM 1350 N N . ALA A 1 170 ? -4.247 -2.976 -3.713 1.00 97.69 170 ALA A N 1
ATOM 1351 C CA . ALA A 1 170 ? -3.215 -2.257 -4.450 1.00 97.69 170 ALA A CA 1
ATOM 1352 C C . ALA A 1 170 ? -2.618 -3.100 -5.587 1.00 97.69 170 ALA A C 1
ATOM 1354 O O . ALA A 1 170 ? -2.418 -2.564 -6.677 1.00 97.69 170 ALA A O 1
ATOM 1355 N N . ARG A 1 171 ? -2.386 -4.407 -5.382 1.00 96.81 171 ARG A N 1
ATOM 1356 C CA . ARG A 1 171 ? -1.933 -5.303 -6.461 1.00 96.81 171 ARG A CA 1
ATOM 1357 C C . ARG A 1 171 ? -2.950 -5.363 -7.590 1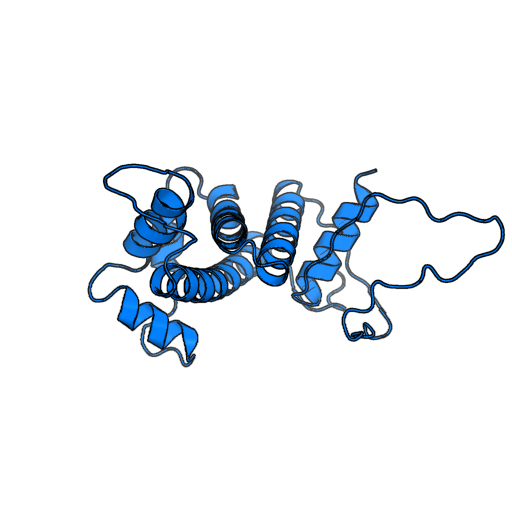.00 96.81 171 ARG A C 1
ATOM 1359 O O . ARG A 1 171 ? -2.630 -5.030 -8.727 1.00 96.81 171 ARG A O 1
ATOM 1366 N N . ARG A 1 172 ? -4.209 -5.637 -7.242 1.00 95.94 172 ARG A N 1
ATOM 1367 C CA . ARG A 1 172 ? -5.319 -5.659 -8.202 1.00 95.94 172 ARG A CA 1
ATOM 1368 C C . ARG A 1 172 ? -5.469 -4.333 -8.949 1.00 95.94 172 ARG A C 1
ATOM 1370 O O . ARG A 1 172 ? -5.800 -4.339 -10.131 1.00 95.94 172 ARG A O 1
ATOM 1377 N N . PHE A 1 173 ? -5.251 -3.202 -8.277 1.00 97.12 173 PHE A N 1
ATOM 1378 C CA . PHE A 1 173 ? -5.246 -1.886 -8.913 1.00 97.12 173 PHE A CA 1
ATOM 1379 C C . PHE A 1 173 ? -4.128 -1.778 -9.949 1.00 97.12 173 PHE A C 1
ATOM 1381 O O . PHE A 1 173 ? -4.397 -1.437 -11.095 1.00 97.12 173 PHE A O 1
ATOM 1388 N N . VAL A 1 174 ? -2.887 -2.093 -9.571 1.00 96.56 174 VAL A N 1
ATOM 1389 C CA . VAL A 1 174 ? -1.728 -1.962 -10.463 1.00 96.56 174 VAL A CA 1
ATOM 1390 C C . VAL A 1 174 ? -1.845 -2.878 -11.682 1.00 96.56 174 VAL A C 1
ATOM 1392 O O . VAL A 1 174 ? -1.626 -2.422 -12.805 1.00 96.56 174 VAL A O 1
ATOM 1395 N N . GLU A 1 175 ? -2.271 -4.122 -11.480 1.00 94.94 175 GLU A N 1
ATOM 1396 C CA . GLU A 1 175 ? -2.506 -5.088 -12.557 1.00 94.94 175 GLU A CA 1
ATOM 1397 C C . GLU A 1 175 ? -3.585 -4.606 -13.531 1.00 94.94 175 GLU A C 1
ATOM 1399 O O . GLU A 1 175 ? -3.375 -4.621 -14.741 1.00 94.94 175 GLU A O 1
ATOM 1404 N N . LYS A 1 176 ? -4.735 -4.136 -13.029 1.00 94.81 176 LYS A N 1
ATOM 1405 C CA . LYS A 1 176 ? -5.860 -3.732 -13.888 1.00 94.81 176 LYS A CA 1
ATOM 1406 C C . LYS A 1 176 ? -5.657 -2.383 -14.564 1.00 94.81 176 LYS A C 1
ATOM 1408 O O . LYS A 1 176 ? -5.986 -2.226 -15.734 1.00 94.81 176 LYS A O 1
ATOM 1413 N N . GLU A 1 177 ? -5.168 -1.398 -13.820 1.00 94.75 177 GLU A N 1
ATOM 1414 C CA . GLU A 1 177 ? -5.131 -0.007 -14.269 1.00 94.75 177 GLU A CA 1
ATOM 1415 C C . GLU A 1 177 ? -3.854 0.298 -15.052 1.00 94.75 177 GLU A C 1
ATOM 1417 O O . GLU A 1 177 ? -3.892 1.014 -16.058 1.00 94.75 177 GLU A O 1
ATOM 1422 N N . PHE A 1 178 ? -2.715 -0.247 -14.625 1.00 93.31 178 PHE A N 1
ATOM 1423 C CA . PHE A 1 178 ? -1.441 -0.032 -15.311 1.00 93.31 178 PHE A CA 1
ATOM 1424 C C . PHE A 1 178 ? -1.044 -1.187 -16.234 1.00 93.31 178 PHE A C 1
ATOM 1426 O O . PHE A 1 178 ? -0.064 -1.025 -16.956 1.00 93.31 178 PHE A O 1
ATOM 1433 N N . ALA A 1 179 ? -1.803 -2.293 -16.257 1.00 93.06 179 ALA A N 1
ATOM 1434 C CA . ALA A 1 179 ? -1.508 -3.483 -17.061 1.00 93.06 179 ALA A CA 1
ATOM 1435 C C . ALA A 1 179 ? -0.102 -4.045 -16.788 1.00 93.06 179 ALA A C 1
ATOM 1437 O O . ALA A 1 179 ? 0.605 -4.450 -17.704 1.00 93.06 179 ALA A O 1
ATOM 1438 N N . ILE A 1 180 ? 0.309 -4.031 -15.516 1.00 91.88 180 ILE A N 1
ATOM 1439 C CA . ILE A 1 180 ? 1.628 -4.487 -15.077 1.00 91.88 180 ILE A CA 1
ATOM 1440 C C . ILE A 1 180 ? 1.487 -5.870 -14.448 1.00 91.88 180 ILE A C 1
ATOM 1442 O O . ILE A 1 180 ? 0.889 -6.007 -13.383 1.00 91.88 180 ILE A O 1
ATOM 1446 N N . SER A 1 181 ? 2.091 -6.873 -15.082 1.00 90.81 181 SER A N 1
ATOM 1447 C CA . SER A 1 181 ? 2.213 -8.227 -14.529 1.00 90.81 181 SER A CA 1
ATOM 1448 C C . SER A 1 181 ? 3.204 -8.266 -13.357 1.00 90.81 181 SER A C 1
ATOM 1450 O O . SER A 1 181 ? 4.157 -7.489 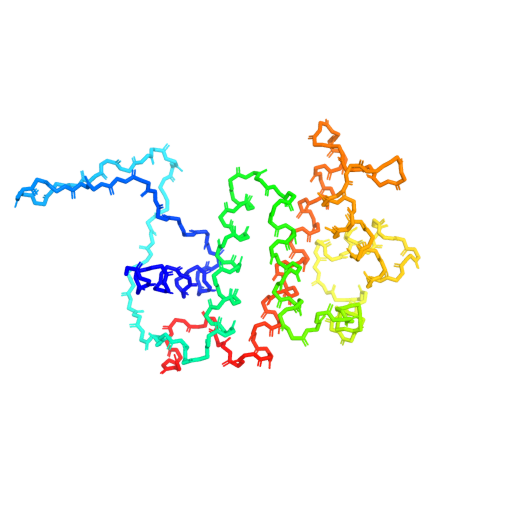-13.314 1.00 90.81 181 SER A O 1
ATOM 1452 N N . ASP A 1 182 ? 2.989 -9.138 -12.378 1.00 87.19 182 ASP A N 1
ATOM 1453 C CA . ASP A 1 182 ? 3.930 -9.447 -11.290 1.00 87.19 182 ASP A CA 1
ATOM 1454 C C . ASP A 1 182 ? 4.854 -10.636 -11.612 1.00 87.19 182 ASP A C 1
ATOM 1456 O O . ASP A 1 182 ? 5.791 -10.929 -10.871 1.00 87.19 182 ASP A O 1
ATOM 1460 N N . VAL A 1 183 ? 4.643 -11.291 -12.754 1.00 86.31 183 VAL A N 1
ATOM 1461 C CA . VAL A 1 183 ? 5.487 -12.384 -13.242 1.00 86.31 183 VAL A CA 1
ATOM 1462 C C . VAL A 1 183 ? 6.842 -11.841 -13.697 1.00 86.31 183 VAL A C 1
ATOM 1464 O O . VAL A 1 183 ? 6.916 -10.973 -14.561 1.00 86.31 183 VAL A O 1
ATOM 1467 N N . MET A 1 184 ? 7.933 -12.408 -13.179 1.00 81.75 184 MET A N 1
ATOM 1468 C CA . MET A 1 184 ? 9.309 -11.972 -13.481 1.00 81.75 184 MET A CA 1
ATOM 1469 C C . MET A 1 184 ? 9.745 -12.088 -14.949 1.00 81.75 184 MET A C 1
ATOM 1471 O O . MET A 1 184 ? 10.756 -11.492 -15.316 1.00 81.75 184 MET A O 1
ATOM 1475 N N . PHE A 1 185 ? 9.023 -12.881 -15.743 1.00 81.88 185 PHE A N 1
ATOM 1476 C CA . PHE A 1 185 ? 9.379 -13.296 -17.107 1.00 81.88 185 PHE A CA 1
ATOM 1477 C C . PHE A 1 185 ? 8.367 -12.845 -18.167 1.00 81.88 185 PHE A C 1
ATOM 1479 O O . PHE A 1 185 ? 8.215 -13.487 -19.207 1.00 81.88 185 PHE A O 1
ATOM 1486 N N . SER A 1 186 ? 7.552 -11.835 -17.869 1.00 77.62 186 SER A N 1
ATOM 1487 C CA . SER A 1 186 ? 6.489 -11.419 -18.786 1.00 77.62 186 SER A CA 1
ATOM 1488 C C . SER A 1 186 ? 6.965 -10.459 -19.892 1.00 77.62 186 SER A C 1
ATOM 1490 O O . SER A 1 186 ? 6.222 -10.248 -20.849 1.00 77.62 186 SER A O 1
ATOM 1492 N N . GLY A 1 187 ? 8.202 -9.941 -19.827 1.00 68.88 187 GLY A N 1
ATOM 1493 C CA . GLY A 1 187 ? 8.861 -9.187 -20.911 1.00 68.88 187 GLY A CA 1
ATOM 1494 C C . GLY A 1 187 ? 8.287 -7.799 -21.271 1.00 68.88 187 GLY A C 1
ATOM 1495 O O . GLY A 1 187 ? 8.832 -7.115 -22.158 1.00 68.88 187 GLY A O 1
ATOM 1496 N N . ASP A 1 188 ? 7.204 -7.392 -20.606 1.00 65.38 188 ASP A N 1
ATOM 1497 C CA . ASP A 1 188 ? 6.577 -6.061 -20.614 1.00 65.38 188 ASP A CA 1
ATOM 1498 C C . ASP A 1 188 ? 7.373 -5.012 -19.817 1.00 65.38 188 ASP A C 1
ATOM 1500 O O . ASP A 1 188 ? 8.090 -5.348 -18.839 1.00 65.38 188 ASP A O 1
#

Secondary structure (DSSP, 8-state):
--HHHHHHHHHHHHH-------S-----SS--------S-----------PPPPS-HHHHHHHHHHHHHHHHHHTT-HHHHHHHHHHHHHTT-SS-HHHHHHHHSPPTTS--HHHHHHHHHHTTS-HHHHIIIIIIIHHH--BTTB---TT-HHHHHHHHHHHHHHHHHHHHHHHHHH-----TT---

Sequence (188 aa):
MTVINRFLSIMAWCDDQGASRLFGWSGNPVPVEVSRPNLGSSVTSPYIFDRKIPASEEACRALALYREARTAQQSGFISYAVLNYYKIIELRHPNNPKRWFRENFPPPDTDGGDLKMFNNLRGDTPPEDYIHKSCRIAVAHASPDSKSDPDEVDELQRLHLAADIMRMLARRFVEKEFAISDVMFSGD

Foldseek 3Di:
DCVVLLVQLLVCLQVVAADDDDPDDDDDVDDDDDPDDPPVDDDPDPQPFQDDRQPDPLLSQLSSLSNQLRNCLVVLVLLSNLQSLLVNLCSVVVPCSLVVCLVPPDDCPDDDPLSVVLCVVCPPPRPSRCSCQQNHVLSVDPDPVRDQDPVDPVSSVNSNSSSVSSSVSSSVCSCPVVVDDSHRPPND

Radius of gyration: 18.14 Å; Cα contacts (8 Å, |Δi|>4): 206; chains: 1; bounding box: 61×32×43 Å

pLDDT: mean 84.76, std 15.24, range [42.88, 98.31]